Protein AF-A0A1T5FRT1-F1 (afdb_monomer)

pLDDT: mean 94.82, std 6.2, range [45.81, 98.5]

Nearest PDB structures (foldseek):
  4ibp-assembly1_A  TM=9.488E-01  e=3.001E-10  Pseudomonas fluorescens PF5
  4mk3-assembly1_A-2  TM=8.816E-01  e=8.761E-09  Cupriavidus metallidurans CH34
  4glt-assembly2_C  TM=8.904E-01  e=9.962E-08  Methylobacillus flagellatus KT
  3r2q-assembly1_A-2  TM=8.878E-01  e=5.122E-07  Escherichia coli K-12
  4jed-assembly1_A-2  TM=8.349E-01  e=2.557E-07  Methylobacterium radiotolerans JCM 2831

Foldseek 3Di:
DLLCVVLVNPVVADDDDQDQDPVDQPVVCCVLVVVSDDDWGQDPVRDIDDDPVRVSVVSCVVRPDCLQANPDDDVNVVLVVLLVLLVVLLVLVVVLLVLVPPDPVNHDPVSNVVSLVVNLVSLVVLLVVLVVCPPGDYNSVVSNLVSVLVCVVRPVVNVSCVVRVSNVVSSVVVCVPPSNVVPRDDPD

Structure (mmCIF, N/CA/C/O backbone):
data_AF-A0A1T5FRT1-F1
#
_entry.id   AF-A0A1T5FRT1-F1
#
loop_
_atom_site.group_PDB
_atom_site.id
_atom_site.type_symbol
_atom_site.label_atom_id
_atom_site.label_alt_id
_atom_site.label_comp_id
_atom_site.label_asym_id
_atom_site.label_entity_id
_atom_site.label_seq_id
_atom_site.pdbx_PDB_ins_code
_atom_site.Cartn_x
_atom_site.Cartn_y
_atom_site.Cartn_z
_atom_site.occupancy
_atom_site.B_iso_or_equiv
_atom_site.auth_seq_id
_atom_site.auth_comp_id
_atom_site.auth_asym_id
_atom_site.auth_atom_id
_atom_site.pdbx_PDB_model_num
ATOM 1 N N . MET A 1 1 ? -10.345 -1.233 0.715 1.00 94.44 1 MET A N 1
ATOM 2 C CA . MET A 1 1 ? -11.462 -2.199 0.844 1.00 94.44 1 MET A CA 1
ATOM 3 C C . MET A 1 1 ? -11.385 -3.036 2.113 1.00 94.44 1 MET A C 1
ATOM 5 O O . MET A 1 1 ? -12.374 -3.048 2.827 1.00 94.44 1 MET A O 1
ATOM 9 N N . ILE A 1 2 ? -10.257 -3.680 2.436 1.00 98.00 2 ILE A N 1
ATOM 10 C CA . ILE A 1 2 ? -10.131 -4.517 3.649 1.00 98.00 2 ILE A CA 1
ATOM 11 C C . ILE A 1 2 ? -10.561 -3.763 4.920 1.00 98.00 2 ILE A C 1
ATOM 13 O O . ILE A 1 2 ? -11.459 -4.222 5.614 1.00 98.00 2 ILE A O 1
ATOM 17 N N . VAL A 1 3 ? -10.031 -2.555 5.159 1.00 98.19 3 VAL A N 1
ATOM 18 C CA . VAL A 1 3 ? -10.409 -1.725 6.326 1.00 98.19 3 VAL A CA 1
ATOM 19 C C . VAL A 1 3 ? -11.904 -1.373 6.347 1.00 98.19 3 VAL A C 1
ATOM 21 O O . VAL A 1 3 ? -12.522 -1.403 7.402 1.00 98.19 3 VAL A O 1
ATOM 24 N N . LEU A 1 4 ? -12.530 -1.110 5.192 1.00 97.94 4 LEU A N 1
ATOM 25 C CA . LEU A 1 4 ? -13.981 -0.873 5.123 1.00 97.94 4 LEU A CA 1
ATOM 26 C C . LEU A 1 4 ? -14.787 -2.098 5.567 1.00 97.94 4 LEU A C 1
ATOM 28 O O . LEU A 1 4 ? -15.804 -1.943 6.238 1.00 97.94 4 LEU A O 1
ATOM 32 N N . ILE A 1 5 ? -14.353 -3.300 5.175 1.00 98.06 5 ILE A N 1
ATOM 33 C CA . ILE A 1 5 ? -15.006 -4.555 5.569 1.00 98.06 5 ILE A CA 1
ATOM 34 C C . ILE A 1 5 ? -14.828 -4.778 7.067 1.00 98.06 5 ILE A C 1
ATOM 36 O O . ILE A 1 5 ? -15.812 -5.021 7.757 1.00 98.06 5 ILE A O 1
ATOM 40 N N . GLU A 1 6 ? -13.606 -4.620 7.575 1.00 97.88 6 GLU A N 1
ATOM 41 C CA . GLU A 1 6 ? -13.324 -4.727 9.006 1.00 97.88 6 GLU A CA 1
ATOM 42 C C . GLU A 1 6 ? -14.167 -3.747 9.833 1.00 97.88 6 GLU A C 1
ATOM 44 O O . GLU A 1 6 ? -14.747 -4.113 10.852 1.00 97.88 6 GLU A O 1
ATOM 49 N N . CYS A 1 7 ? -14.313 -2.504 9.384 1.00 97.44 7 CYS A N 1
ATOM 50 C CA . CYS A 1 7 ? -15.125 -1.513 10.083 1.00 97.44 7 CYS A CA 1
ATOM 51 C C . CYS A 1 7 ? -16.645 -1.709 9.902 1.00 97.44 7 CYS A C 1
ATOM 53 O O . CYS A 1 7 ? -17.422 -0.936 10.461 1.00 97.44 7 CYS A O 1
ATOM 55 N N . GLY A 1 8 ? -17.099 -2.690 9.109 1.00 97.56 8 GLY A N 1
ATOM 56 C CA . GLY A 1 8 ? -18.521 -2.863 8.780 1.00 97.56 8 GLY A CA 1
ATOM 57 C C . GLY A 1 8 ? -19.105 -1.702 7.961 1.00 97.56 8 GLY A C 1
ATOM 58 O O . GLY A 1 8 ? -20.311 -1.467 7.974 1.00 97.56 8 GLY A O 1
ATOM 59 N N . LEU A 1 9 ? -18.250 -0.953 7.260 1.00 97.38 9 LEU A N 1
ATOM 60 C CA . LEU A 1 9 ? -18.602 0.234 6.474 1.00 97.38 9 LEU A CA 1
ATOM 61 C C . LEU A 1 9 ? -18.697 -0.057 4.971 1.00 97.38 9 LEU A C 1
ATOM 63 O O . LEU A 1 9 ? -19.100 0.811 4.205 1.00 97.38 9 LEU A O 1
ATOM 67 N N . ALA A 1 10 ? -18.362 -1.271 4.523 1.00 96.00 10 ALA A N 1
ATOM 68 C CA . ALA A 1 10 ? -18.353 -1.620 3.100 1.00 96.00 10 ALA A CA 1
ATOM 69 C C . ALA A 1 10 ? -19.707 -1.402 2.394 1.00 96.00 10 ALA A C 1
ATOM 71 O O . ALA A 1 10 ? -19.719 -1.022 1.228 1.00 96.00 10 ALA A O 1
ATOM 72 N N . GLY A 1 11 ? -20.833 -1.600 3.090 1.00 96.31 11 GLY A N 1
ATOM 73 C CA . GLY A 1 11 ? -22.179 -1.347 2.551 1.00 96.31 11 GLY A CA 1
ATOM 74 C C . GLY A 1 11 ? -22.585 0.131 2.500 1.00 96.31 11 GLY A C 1
ATOM 75 O O . GLY A 1 11 ? -23.649 0.441 1.980 1.00 96.31 11 GLY A O 1
ATOM 76 N N . GLN A 1 12 ? -21.761 1.031 3.042 1.00 96.31 12 GLN A N 1
ATOM 77 C CA . GLN A 1 12 ? -22.004 2.479 3.083 1.00 96.31 12 GLN A CA 1
ATOM 78 C C . GLN A 1 12 ? -21.163 3.242 2.051 1.00 96.31 12 GLN A C 1
ATOM 80 O O . GLN A 1 12 ? -21.194 4.467 2.017 1.00 96.31 12 GLN A O 1
ATOM 85 N N . VAL A 1 13 ? -20.383 2.531 1.231 1.00 96.56 13 VAL A N 1
ATOM 86 C CA . VAL A 1 13 ? -19.494 3.129 0.234 1.00 96.56 13 VAL A CA 1
ATOM 87 C C . VAL A 1 13 ? -19.893 2.653 -1.153 1.00 96.56 13 VAL A C 1
ATOM 89 O O . VAL A 1 13 ? -19.835 1.461 -1.460 1.00 96.56 13 VAL A O 1
ATOM 92 N N . GLU A 1 14 ? -20.250 3.600 -2.016 1.00 96.56 14 GLU A N 1
ATOM 93 C CA . GLU A 1 14 ? -20.397 3.344 -3.443 1.00 96.56 14 GLU A CA 1
ATOM 94 C C . GLU A 1 14 ? -19.016 3.155 -4.087 1.00 96.56 14 GLU A C 1
ATOM 96 O O . GLU A 1 14 ? -18.100 3.960 -3.907 1.00 96.56 14 GLU A O 1
ATOM 101 N N . LYS A 1 15 ? -18.851 2.074 -4.855 1.00 95.12 15 LYS A N 1
ATOM 102 C CA . LYS A 1 15 ? -17.616 1.802 -5.598 1.00 95.12 15 LYS A CA 1
ATOM 103 C C . LYS A 1 15 ? -17.757 2.305 -7.025 1.00 95.12 15 LYS A C 1
ATOM 105 O O . LYS A 1 15 ? -18.472 1.705 -7.823 1.00 95.12 15 LYS A O 1
ATOM 110 N N . ILE A 1 16 ? -16.994 3.335 -7.363 1.00 94.44 16 ILE A N 1
ATOM 111 C CA . ILE A 1 16 ? -16.933 3.871 -8.722 1.00 94.44 16 ILE A CA 1
ATOM 112 C C . ILE A 1 16 ? -15.731 3.254 -9.441 1.00 94.44 16 ILE A C 1
ATOM 114 O O . ILE A 1 16 ? -14.595 3.331 -8.968 1.00 94.44 16 ILE A O 1
ATOM 118 N N . ARG A 1 17 ? -15.972 2.615 -10.593 1.00 93.50 17 ARG A N 1
ATOM 119 C CA . ARG A 1 17 ? -14.890 2.090 -11.435 1.00 93.50 17 ARG A CA 1
ATOM 120 C C . ARG A 1 17 ? -14.168 3.257 -12.103 1.00 93.50 17 ARG A C 1
ATOM 122 O O . ARG A 1 17 ? -14.670 3.825 -13.068 1.00 93.50 17 ARG A O 1
ATOM 129 N N . THR A 1 18 ? -12.959 3.542 -11.633 1.00 94.12 18 THR A N 1
ATOM 130 C CA . THR A 1 18 ? -12.129 4.642 -12.136 1.00 94.12 18 THR A CA 1
ATOM 131 C C . THR A 1 18 ? -10.834 4.096 -12.732 1.00 94.12 18 THR A C 1
ATOM 133 O O . THR A 1 18 ? -9.892 3.810 -11.993 1.00 94.12 18 THR A O 1
ATOM 136 N N . PRO A 1 19 ? -10.753 3.927 -14.064 1.00 91.06 19 PRO A N 1
ATOM 137 C CA . PRO A 1 19 ? -9.497 3.596 -14.718 1.00 91.06 19 PRO A CA 1
ATOM 138 C C . PRO A 1 19 ? -8.479 4.715 -14.488 1.00 91.06 19 PRO A C 1
ATOM 140 O O . PRO A 1 19 ? -8.745 5.875 -14.815 1.00 91.06 19 PRO A O 1
ATOM 143 N N . VAL A 1 20 ? -7.323 4.346 -13.941 1.00 90.00 20 VAL A N 1
ATOM 144 C CA . VAL A 1 20 ? -6.155 5.213 -13.788 1.00 90.00 20 VAL A CA 1
ATOM 145 C C . VAL A 1 20 ? -4.988 4.548 -14.506 1.00 90.00 20 VAL A C 1
ATOM 147 O O . VAL A 1 20 ? -4.576 3.441 -14.157 1.00 90.00 20 VAL A O 1
ATOM 150 N N . ASP A 1 21 ? -4.468 5.228 -15.523 1.00 86.44 21 ASP A N 1
ATOM 151 C CA . ASP A 1 21 ? -3.297 4.811 -16.286 1.00 86.44 21 ASP A CA 1
ATOM 152 C C . ASP A 1 21 ? -2.287 5.961 -16.296 1.00 86.44 21 ASP A C 1
ATOM 154 O O . ASP A 1 21 ? -2.615 7.100 -16.629 1.00 86.44 21 ASP A O 1
ATOM 158 N N . ARG A 1 22 ? -1.034 5.654 -15.956 1.00 83.25 22 ARG A N 1
ATOM 159 C CA . ARG A 1 22 ? 0.059 6.631 -15.932 1.00 83.25 22 ARG A CA 1
ATOM 160 C C . ARG A 1 22 ? 0.326 7.259 -17.306 1.00 83.25 22 ARG A C 1
ATOM 162 O O . ARG A 1 22 ? 0.786 8.391 -17.374 1.00 83.25 22 ARG A O 1
ATOM 169 N N . ARG A 1 23 ? 0.079 6.530 -18.397 1.00 86.06 23 ARG A N 1
ATOM 170 C CA . ARG A 1 23 ? 0.300 6.986 -19.781 1.00 86.06 23 ARG A CA 1
ATOM 171 C C . ARG A 1 23 ? -0.911 7.692 -20.372 1.00 86.06 23 ARG A C 1
ATOM 173 O O . ARG A 1 23 ? -0.777 8.389 -21.372 1.00 86.06 23 ARG A O 1
ATOM 180 N N . ARG A 1 24 ? -2.097 7.445 -19.815 1.00 91.12 24 ARG A N 1
ATOM 181 C CA . ARG A 1 24 ? -3.378 7.932 -20.331 1.00 91.12 24 ARG A CA 1
ATOM 182 C C . ARG A 1 24 ? -4.178 8.513 -19.165 1.00 91.12 24 ARG A C 1
ATOM 184 O O . ARG A 1 24 ? -4.998 7.798 -18.586 1.00 91.12 24 ARG A O 1
ATOM 191 N N . PRO A 1 25 ? -3.921 9.779 -18.789 1.00 93.06 25 PRO A N 1
ATOM 192 C CA . PRO A 1 25 ? -4.604 10.395 -17.664 1.00 93.06 25 PRO A CA 1
ATOM 193 C C . PRO A 1 25 ? -6.113 10.438 -17.913 1.00 93.06 25 PRO A C 1
ATOM 195 O O . PRO A 1 25 ? -6.579 10.789 -18.998 1.00 93.06 25 PRO A O 1
ATOM 198 N N . ASN A 1 26 ? -6.886 10.101 -16.885 1.00 95.38 26 ASN A N 1
ATOM 199 C CA . ASN A 1 26 ? -8.336 10.212 -16.919 1.00 95.38 26 ASN A CA 1
ATOM 200 C C . ASN A 1 26 ? -8.739 11.652 -16.572 1.00 95.38 26 ASN A C 1
ATOM 202 O O . ASN A 1 26 ? -9.002 11.976 -15.416 1.00 95.38 26 ASN A O 1
ATOM 206 N N . VAL A 1 27 ? -8.763 12.522 -17.585 1.00 95.31 27 VAL A N 1
ATOM 207 C CA . VAL A 1 27 ? -9.009 13.967 -17.417 1.00 95.31 27 VAL A CA 1
ATOM 208 C C . VAL A 1 27 ? -10.365 14.254 -16.763 1.00 95.31 27 VAL A C 1
ATOM 210 O O . VAL A 1 27 ? -10.471 15.185 -15.968 1.00 95.31 27 VAL A O 1
ATOM 213 N N . ALA A 1 28 ? -11.385 13.436 -17.043 1.00 94.19 28 ALA A N 1
ATOM 214 C CA . ALA A 1 28 ? -12.700 13.567 -16.420 1.00 94.19 28 ALA A CA 1
ATOM 215 C C . ALA A 1 28 ? -12.646 13.275 -14.911 1.00 94.19 28 ALA A C 1
ATOM 217 O O . ALA A 1 28 ? -13.199 14.031 -14.117 1.00 94.19 28 ALA A O 1
ATOM 218 N N . TYR A 1 29 ? -11.926 12.226 -14.497 1.00 95.06 29 TYR A N 1
ATOM 219 C CA . TYR A 1 29 ? -11.698 11.944 -13.077 1.00 95.06 29 TYR A CA 1
ATOM 220 C C . TYR A 1 29 ? -10.831 13.012 -12.400 1.00 95.06 29 TYR A C 1
ATOM 222 O O . TYR A 1 29 ? -11.058 13.344 -11.239 1.00 95.06 29 TYR A O 1
ATOM 230 N N . MET A 1 30 ? -9.877 13.604 -13.120 1.00 95.38 30 MET A N 1
ATOM 231 C CA . MET A 1 30 ? -9.014 14.649 -12.565 1.00 95.38 30 MET A CA 1
ATOM 232 C C . MET A 1 30 ? -9.751 15.948 -12.218 1.00 95.38 30 MET A C 1
ATOM 234 O O . MET A 1 30 ? -9.260 16.707 -11.389 1.00 95.38 30 MET A O 1
ATOM 238 N N . GLN A 1 31 ? -10.950 16.175 -12.768 1.00 94.00 31 GLN A N 1
ATOM 239 C CA . GLN A 1 31 ? -11.837 17.250 -12.297 1.00 94.00 31 GLN A CA 1
ATOM 240 C C . GLN A 1 31 ? -12.296 17.033 -10.845 1.00 94.00 31 GLN A C 1
ATOM 242 O O . GLN A 1 31 ? -12.688 17.978 -10.171 1.00 94.00 31 GLN A O 1
ATOM 247 N N . GLN A 1 32 ? -12.260 15.786 -10.368 1.00 91.00 32 GLN A N 1
ATOM 248 C CA . GLN A 1 32 ? -12.628 15.400 -9.010 1.00 91.00 32 GLN A CA 1
ATOM 249 C C . GLN A 1 32 ? -11.406 15.236 -8.106 1.00 91.00 32 GLN A C 1
ATOM 251 O O . GLN A 1 32 ? -11.378 15.797 -7.018 1.00 91.00 32 GLN A O 1
ATOM 256 N N . ASN A 1 33 ? -10.411 14.464 -8.550 1.00 93.75 33 ASN A N 1
ATOM 257 C CA . ASN A 1 33 ? -9.136 14.286 -7.862 1.00 93.75 33 ASN A CA 1
ATOM 258 C C . ASN A 1 33 ? -7.999 14.786 -8.766 1.00 93.75 33 ASN A C 1
ATOM 260 O O . ASN A 1 33 ? -7.554 14.024 -9.629 1.00 93.75 33 ASN A O 1
ATOM 264 N N . PRO A 1 34 ? -7.478 16.009 -8.562 1.00 93.19 34 PRO A N 1
ATOM 265 C CA . PRO A 1 34 ? -6.425 16.573 -9.407 1.00 93.19 34 PRO A CA 1
ATOM 266 C C . PRO A 1 34 ? -5.137 15.742 -9.470 1.00 93.19 34 PRO A C 1
ATOM 268 O O . PRO A 1 34 ? -4.381 15.873 -10.429 1.00 93.19 34 PRO A O 1
ATOM 271 N N . LEU A 1 35 ? -4.884 14.866 -8.488 1.00 93.06 35 LEU A N 1
ATOM 272 C CA . LEU A 1 35 ? -3.737 13.951 -8.509 1.00 93.06 35 LEU A CA 1
ATOM 273 C C . LEU A 1 35 ? -3.929 12.784 -9.489 1.00 93.06 35 LEU A C 1
ATOM 275 O O . LEU A 1 35 ? -2.956 12.143 -9.878 1.00 93.06 35 LEU A O 1
ATOM 279 N N . GLY A 1 36 ? -5.170 12.482 -9.882 1.00 93.75 36 GLY A N 1
ATOM 280 C CA . GLY A 1 36 ? -5.492 11.367 -10.771 1.00 93.75 36 GLY A CA 1
ATOM 281 C C . GLY A 1 36 ? -5.170 9.994 -10.176 1.00 93.75 36 GLY A C 1
ATOM 282 O O . GLY A 1 36 ? -4.989 9.041 -10.926 1.00 93.75 36 GLY A O 1
ATOM 283 N N . THR A 1 37 ? -5.076 9.881 -8.850 1.00 92.94 37 THR A N 1
ATOM 284 C CA . THR A 1 37 ? -4.706 8.655 -8.130 1.00 92.94 37 THR A CA 1
ATOM 285 C C . THR A 1 37 ? -5.915 7.969 -7.502 1.00 92.94 37 THR A C 1
ATOM 287 O O . THR A 1 37 ? -6.940 8.590 -7.233 1.00 92.94 37 THR A O 1
ATOM 290 N N . ILE A 1 38 ? -5.788 6.667 -7.249 1.00 95.44 38 ILE A N 1
ATOM 291 C CA . ILE A 1 38 ? -6.730 5.889 -6.439 1.00 95.44 38 ILE A CA 1
ATOM 292 C C . ILE A 1 38 ? -5.959 5.175 -5.318 1.00 95.44 38 ILE A C 1
ATOM 294 O O . ILE A 1 38 ? -4.799 4.818 -5.534 1.00 95.44 38 ILE A O 1
ATOM 298 N N . PRO A 1 39 ? -6.585 4.920 -4.155 1.00 96.19 39 PRO A N 1
ATOM 299 C CA . PRO A 1 39 ? -7.972 5.245 -3.809 1.00 96.19 39 PRO A CA 1
ATOM 300 C C . PRO A 1 39 ? -8.190 6.732 -3.479 1.00 96.19 39 PRO A C 1
ATOM 302 O O . PRO A 1 39 ? -7.277 7.419 -3.036 1.00 96.19 39 PRO A O 1
ATOM 305 N N . ALA A 1 40 ? -9.431 7.192 -3.646 1.00 97.00 40 ALA A N 1
ATOM 306 C CA . ALA A 1 40 ? -9.931 8.454 -3.106 1.00 97.00 40 ALA A CA 1
ATOM 307 C C . ALA A 1 40 ? -11.339 8.215 -2.539 1.00 97.00 40 ALA A C 1
ATOM 309 O O . ALA A 1 40 ? -12.115 7.464 -3.137 1.00 97.00 40 ALA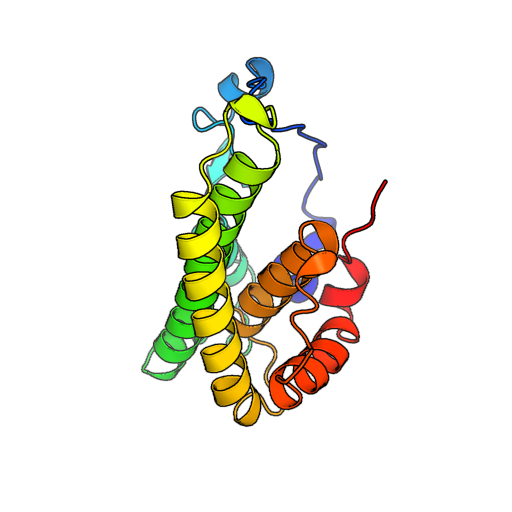 A O 1
ATOM 310 N N . LEU A 1 41 ? -11.662 8.820 -1.397 1.00 97.50 41 LEU A N 1
ATOM 311 C CA . LEU A 1 41 ? -12.963 8.697 -0.739 1.00 97.50 41 LEU A CA 1
ATOM 312 C C . LEU A 1 41 ? -13.658 10.059 -0.730 1.00 97.50 41 LEU A C 1
ATOM 314 O O . LEU A 1 41 ? -13.165 10.994 -0.107 1.00 97.50 41 LEU A O 1
ATOM 318 N N . ARG A 1 42 ? -14.799 10.164 -1.414 1.00 97.00 42 ARG A N 1
ATOM 319 C CA . ARG A 1 42 ? -15.671 11.342 -1.366 1.00 97.00 42 ARG A CA 1
ATOM 320 C C . ARG A 1 42 ? -16.656 11.187 -0.210 1.00 97.00 42 ARG A C 1
ATOM 322 O O . ARG A 1 42 ? -17.341 10.170 -0.127 1.00 97.00 42 ARG A O 1
ATOM 329 N N . LEU A 1 43 ? -16.696 12.174 0.674 1.00 96.94 43 LEU A N 1
ATOM 330 C CA . LEU A 1 43 ? -17.631 12.249 1.791 1.00 96.94 43 LEU A CA 1
ATOM 331 C C . LEU A 1 43 ? -18.954 12.892 1.349 1.00 96.94 43 LEU A C 1
ATOM 333 O O . LEU A 1 43 ? -19.055 13.452 0.260 1.00 96.94 43 LEU A O 1
ATOM 337 N N . SER A 1 44 ? -19.975 12.829 2.205 1.00 95.38 44 SER A N 1
ATOM 338 C CA . SER A 1 44 ? -21.303 13.392 1.916 1.00 95.38 44 SER A CA 1
ATOM 339 C C . SER A 1 44 ? -21.323 14.918 1.782 1.00 95.38 44 SER A C 1
ATOM 341 O O . SER A 1 44 ? -22.274 15.465 1.238 1.00 95.38 44 SER A O 1
ATOM 343 N N . ASP A 1 45 ? -20.311 15.605 2.311 1.00 96.31 45 ASP A N 1
ATOM 344 C CA . ASP A 1 45 ? -20.122 17.056 2.204 1.00 96.31 45 ASP A CA 1
ATOM 345 C C . ASP A 1 45 ? -19.218 17.447 1.019 1.00 96.31 45 ASP A C 1
ATOM 347 O O . ASP A 1 45 ? -18.711 18.564 0.972 1.00 96.31 45 ASP A O 1
ATOM 351 N N . GLU A 1 46 ? -19.002 16.523 0.077 1.00 94.81 46 GLU A N 1
ATOM 352 C CA . GLU A 1 46 ? -18.110 16.654 -1.082 1.00 94.81 46 GLU A CA 1
ATOM 353 C C . GLU A 1 46 ? -16.610 16.735 -0.757 1.00 94.81 46 GLU A C 1
ATOM 355 O O . GLU A 1 46 ? -15.790 16.804 -1.680 1.00 94.81 46 GLU A O 1
ATOM 360 N N . THR A 1 47 ? -16.216 16.639 0.519 1.00 96.62 47 THR A N 1
ATOM 361 C CA . THR A 1 47 ? -14.803 16.544 0.898 1.00 96.62 47 THR A CA 1
ATOM 362 C C . THR A 1 47 ? -14.184 15.291 0.285 1.00 96.62 47 THR A C 1
ATOM 364 O O . THR A 1 47 ? -14.706 14.183 0.427 1.00 96.62 47 THR A O 1
ATOM 367 N N . LEU A 1 48 ? -13.038 15.450 -0.381 1.00 96.56 48 LEU A N 1
ATOM 368 C CA . LEU A 1 48 ? -12.286 14.339 -0.952 1.00 96.56 48 LEU A CA 1
ATOM 369 C C . LEU A 1 48 ? -11.081 14.003 -0.069 1.00 96.56 48 LEU A C 1
ATOM 371 O O . LEU A 1 48 ? -10.188 14.827 0.113 1.00 96.56 48 LEU A O 1
ATOM 375 N N . LEU A 1 49 ? -11.040 12.773 0.438 1.00 97.81 49 LEU A N 1
ATOM 376 C CA . LEU A 1 49 ? -9.915 12.236 1.194 1.00 97.81 49 LEU A CA 1
ATOM 377 C C . LEU A 1 49 ? -9.037 11.359 0.303 1.00 97.81 49 LEU A C 1
ATOM 379 O O . LEU A 1 49 ? -9.523 10.485 -0.419 1.00 97.81 49 LEU A O 1
ATOM 383 N N . PHE A 1 50 ? -7.736 11.585 0.397 1.00 95.38 50 PHE A N 1
ATOM 384 C CA . PHE A 1 50 ? -6.662 10.808 -0.211 1.00 95.38 50 PHE A CA 1
ATOM 385 C C . PHE A 1 50 ? -5.383 11.092 0.587 1.00 95.38 50 PHE A C 1
ATOM 387 O O . PHE A 1 50 ? -5.253 12.146 1.201 1.00 95.38 50 PHE A O 1
ATOM 394 N N . ASP A 1 51 ? -4.404 10.209 0.626 1.00 94.50 51 ASP A N 1
ATOM 395 C CA . ASP A 1 51 ? -4.279 8.876 0.035 1.00 94.50 51 ASP A CA 1
ATOM 396 C C . ASP A 1 51 ? -4.782 7.760 0.984 1.00 94.50 51 ASP A C 1
ATOM 398 O O . ASP A 1 51 ? -5.623 7.994 1.858 1.00 94.50 51 ASP A O 1
ATOM 402 N N . SER A 1 52 ? -4.343 6.509 0.784 1.00 97.38 52 SER A N 1
ATOM 403 C CA . SER A 1 52 ? -4.845 5.352 1.540 1.00 97.38 52 SER A CA 1
ATOM 404 C C . SER A 1 52 ? -4.636 5.426 3.060 1.00 97.38 52 SER A C 1
ATOM 406 O O . SER A 1 52 ? -5.594 5.088 3.761 1.00 97.38 52 SER A O 1
ATOM 408 N N . PRO A 1 53 ? -3.478 5.854 3.609 1.00 97.19 53 PRO A N 1
ATOM 409 C CA . PRO A 1 53 ? -3.317 6.060 5.047 1.00 97.19 53 PRO A CA 1
ATOM 410 C C . PRO A 1 53 ? -4.338 7.030 5.645 1.00 97.19 53 PRO A C 1
ATOM 412 O O . PRO A 1 53 ? -4.953 6.690 6.656 1.00 97.19 53 PRO A O 1
ATOM 415 N N . LEU A 1 54 ? -4.576 8.185 5.006 1.00 97.75 54 LEU A N 1
ATOM 416 C CA . LEU A 1 54 ? -5.556 9.165 5.489 1.00 97.75 54 LEU A CA 1
ATOM 417 C C . LEU A 1 54 ? -6.971 8.584 5.485 1.00 97.75 54 LEU A C 1
ATOM 419 O O . LEU A 1 54 ? -7.704 8.720 6.462 1.00 97.75 54 LEU A O 1
ATOM 423 N N . ILE A 1 55 ? -7.345 7.901 4.400 1.00 98.44 55 ILE A N 1
ATOM 424 C CA . ILE A 1 55 ? -8.649 7.237 4.302 1.00 98.44 55 ILE A CA 1
ATOM 425 C C . ILE A 1 55 ? -8.796 6.196 5.417 1.00 98.44 55 ILE A C 1
ATOM 427 O O . ILE A 1 55 ? -9.839 6.138 6.062 1.00 98.44 55 ILE A O 1
ATOM 431 N N . CYS A 1 56 ? -7.772 5.377 5.674 1.00 98.25 56 CYS A N 1
ATOM 432 C CA . CYS A 1 56 ? -7.835 4.365 6.729 1.00 98.25 56 CYS A CA 1
ATOM 433 C C . CYS A 1 56 ? -7.976 4.992 8.121 1.00 98.25 56 CYS A C 1
ATOM 435 O O . CYS A 1 56 ? -8.823 4.537 8.887 1.00 98.25 56 CYS A O 1
ATOM 437 N N . ASP A 1 57 ? -7.204 6.036 8.438 1.00 97.12 57 ASP A N 1
ATOM 438 C CA . ASP A 1 57 ? -7.303 6.736 9.725 1.00 97.12 57 ASP A CA 1
ATOM 439 C C . ASP A 1 57 ? -8.694 7.369 9.897 1.00 97.12 57 ASP A C 1
ATOM 441 O O . ASP A 1 57 ? -9.350 7.126 10.909 1.00 97.12 57 ASP A O 1
ATOM 445 N N . TYR A 1 58 ? -9.224 8.035 8.861 1.00 98.06 58 TYR A N 1
ATOM 446 C CA . TYR A 1 58 ? -10.593 8.562 8.857 1.00 98.06 58 TYR A CA 1
ATOM 447 C C . TYR A 1 58 ? -11.642 7.479 9.146 1.00 98.06 58 TYR A C 1
ATOM 449 O O . TYR A 1 58 ? -12.474 7.646 10.040 1.00 98.06 58 TYR A O 1
ATOM 457 N N . LEU A 1 59 ? -11.592 6.335 8.455 1.00 98.12 59 LEU A N 1
ATOM 458 C CA . LEU A 1 59 ? -12.530 5.229 8.692 1.00 98.12 59 LEU A CA 1
ATOM 459 C C . LEU A 1 59 ? -12.451 4.699 10.131 1.00 98.12 59 LEU A C 1
ATOM 461 O O . LEU A 1 59 ? -13.475 4.329 10.711 1.00 98.12 59 LEU A O 1
ATOM 465 N N . LEU A 1 60 ? -11.255 4.692 10.719 1.00 97.44 60 LEU A N 1
ATOM 466 C CA . LEU A 1 60 ? -11.026 4.285 12.104 1.00 97.44 60 LEU A CA 1
ATOM 467 C C . LEU A 1 60 ? -11.506 5.337 13.116 1.00 97.44 60 LEU A C 1
ATOM 469 O O . LEU A 1 60 ? -11.824 4.970 14.245 1.00 97.44 60 LEU A O 1
ATOM 473 N N . THR A 1 61 ? -11.650 6.610 12.729 1.00 96.75 61 THR A N 1
ATOM 474 C CA . THR A 1 61 ? -12.352 7.606 13.562 1.00 96.75 61 THR A CA 1
ATOM 475 C C . THR A 1 61 ? -13.862 7.360 13.618 1.00 96.75 61 THR A C 1
ATOM 477 O O . THR A 1 61 ? -14.474 7.536 14.669 1.00 96.75 61 THR A O 1
ATOM 480 N N . LEU A 1 62 ? -14.466 6.893 12.517 1.00 96.88 62 LEU A N 1
ATOM 481 C CA . LEU A 1 62 ? -15.901 6.587 12.447 1.00 96.88 62 LEU A CA 1
ATOM 482 C C . LEU A 1 62 ? -16.255 5.280 13.171 1.00 96.88 62 LEU A C 1
ATOM 484 O O . LEU A 1 62 ? -17.335 5.134 13.756 1.00 96.88 62 LEU A O 1
ATOM 488 N N . ARG A 1 63 ? -15.354 4.297 13.088 1.00 97.06 63 ARG A N 1
ATOM 489 C CA . ARG A 1 63 ? -15.482 2.968 13.694 1.00 97.06 63 ARG A CA 1
ATOM 490 C C . ARG A 1 63 ? -14.154 2.574 14.346 1.00 97.06 63 ARG A C 1
ATOM 492 O O . ARG A 1 63 ? -13.349 1.892 13.710 1.00 97.06 63 ARG A O 1
ATOM 499 N N . PRO A 1 64 ? -13.921 2.985 15.606 1.00 96.50 64 PRO A N 1
ATOM 500 C CA . PRO A 1 64 ? -12.691 2.659 16.315 1.00 96.50 64 PRO A CA 1
ATOM 501 C C . PRO A 1 64 ? -12.441 1.151 16.389 1.00 96.50 64 PRO A C 1
ATOM 503 O O . PRO A 1 64 ? -13.272 0.389 16.883 1.00 96.50 64 PRO A O 1
ATOM 506 N N . ARG A 1 65 ? -11.265 0.738 15.912 1.00 96.69 65 ARG A N 1
ATOM 507 C CA . ARG A 1 65 ? -10.758 -0.639 15.947 1.00 96.69 65 ARG A CA 1
ATOM 508 C C . ARG A 1 65 ? -9.345 -0.631 16.540 1.00 96.69 65 ARG A C 1
ATOM 510 O O . ARG A 1 65 ? -8.373 -0.583 15.785 1.00 96.69 65 ARG A O 1
ATOM 517 N N . PRO A 1 66 ? -9.198 -0.609 17.879 1.00 95.12 66 PRO A N 1
ATOM 518 C CA . PRO A 1 66 ? -7.884 -0.545 18.530 1.00 95.12 66 PRO A CA 1
ATOM 519 C C . PRO A 1 66 ? -7.011 -1.776 18.249 1.00 95.12 66 PRO A C 1
ATOM 521 O O . PRO A 1 66 ? -5.794 -1.709 18.395 1.00 95.12 66 PRO A O 1
ATOM 524 N N . ASP A 1 67 ? -7.626 -2.878 17.821 1.00 94.81 67 ASP A N 1
ATOM 525 C CA . ASP A 1 67 ? -6.971 -4.074 17.300 1.00 94.81 67 ASP A CA 1
ATOM 526 C C . ASP A 1 67 ? -6.357 -3.862 15.904 1.00 94.81 67 ASP A C 1
ATOM 528 O O . ASP A 1 67 ? -5.311 -4.437 15.610 1.00 94.81 67 ASP A O 1
ATOM 532 N N . LEU A 1 68 ? -6.950 -2.997 15.068 1.00 96.81 68 LEU A N 1
ATOM 533 C CA . LEU A 1 68 ? -6.371 -2.601 13.781 1.00 96.81 68 LEU A CA 1
ATOM 534 C C . LEU A 1 68 ? -5.327 -1.498 13.921 1.00 96.81 68 LEU A C 1
ATOM 536 O O . LEU A 1 68 ? -4.300 -1.521 13.246 1.00 96.81 68 LEU A O 1
ATOM 540 N N . LEU A 1 69 ? -5.606 -0.504 14.758 1.00 97.19 69 LEU A N 1
ATOM 541 C CA . LEU A 1 69 ? -4.711 0.615 14.998 1.00 97.19 69 LEU A CA 1
ATOM 542 C C . LEU A 1 69 ? -4.962 1.169 16.406 1.00 97.19 69 LEU A C 1
ATOM 544 O O . LEU A 1 69 ? -5.985 1.822 16.636 1.00 97.19 69 LEU A O 1
ATOM 548 N N . PRO A 1 70 ? -4.030 0.964 17.353 1.00 96.19 70 PRO A N 1
ATOM 549 C CA . PRO A 1 70 ? -4.134 1.554 18.680 1.00 96.19 70 PRO A CA 1
ATOM 550 C C . PRO A 1 70 ? -4.262 3.081 18.609 1.00 96.19 70 PRO A C 1
ATOM 552 O O . PRO A 1 70 ? -3.648 3.738 17.763 1.00 96.19 70 PRO A O 1
ATOM 555 N N . SER A 1 71 ? -5.042 3.672 19.513 1.00 94.56 71 SER A N 1
ATOM 556 C CA . SER A 1 71 ? -5.293 5.121 19.523 1.00 94.56 71 SER A CA 1
ATOM 557 C C . SER A 1 71 ? -4.065 5.941 19.927 1.00 94.56 71 SER A C 1
ATOM 559 O O . SER A 1 71 ? -3.918 7.079 19.488 1.00 94.56 71 SER A O 1
ATOM 561 N N . ALA A 1 72 ? -3.158 5.370 20.725 1.00 95.19 72 ALA A N 1
ATOM 562 C CA . ALA A 1 72 ? -1.967 6.048 21.223 1.00 95.19 72 ALA A CA 1
ATOM 563 C C . ALA A 1 72 ? -0.851 5.066 21.623 1.00 95.19 72 ALA A C 1
ATOM 565 O O . ALA A 1 72 ? -1.026 3.846 21.637 1.00 95.19 72 ALA A O 1
ATOM 566 N N . GLY A 1 73 ? 0.303 5.624 21.991 1.00 96.69 73 GLY A N 1
ATOM 567 C CA . GLY A 1 73 ? 1.413 4.889 22.593 1.00 96.69 73 GLY A CA 1
ATOM 568 C C . GLY A 1 73 ? 2.279 4.109 21.602 1.00 96.69 73 GLY A C 1
ATOM 569 O O . GLY A 1 73 ? 2.116 4.179 20.384 1.00 96.69 73 GLY A O 1
ATOM 570 N N . ARG A 1 74 ? 3.242 3.356 22.147 1.00 96.31 74 ARG A N 1
ATOM 571 C CA . ARG A 1 74 ? 4.268 2.645 21.366 1.00 96.31 74 ARG A CA 1
ATOM 572 C C . ARG A 1 74 ? 3.674 1.663 20.356 1.00 96.31 74 ARG A C 1
ATOM 574 O O . ARG A 1 74 ? 4.129 1.613 19.220 1.00 96.31 74 ARG A O 1
ATOM 581 N N . GLN A 1 75 ? 2.626 0.940 20.749 1.00 94.25 75 GLN A N 1
ATOM 582 C CA . GLN A 1 75 ? 1.975 -0.047 19.887 1.00 94.25 75 GLN A CA 1
ATOM 583 C C . GLN A 1 75 ? 1.351 0.590 18.637 1.00 94.25 75 GLN A C 1
ATOM 585 O O . GLN A 1 75 ? 1.445 -0.000 17.564 1.00 94.25 75 GLN A O 1
ATOM 590 N N . ARG A 1 76 ? 0.798 1.814 18.732 1.00 96.38 76 ARG A N 1
ATOM 591 C CA . ARG A 1 76 ? 0.319 2.565 17.557 1.00 96.38 76 ARG A CA 1
ATOM 592 C C . ARG A 1 76 ? 1.448 2.763 16.553 1.00 96.38 76 ARG A C 1
ATOM 594 O O . ARG A 1 76 ? 1.291 2.455 15.377 1.00 96.38 76 ARG A O 1
ATOM 601 N N . PHE A 1 77 ? 2.599 3.240 17.018 1.00 97.44 77 PHE A N 1
ATOM 602 C CA . PHE A 1 77 ? 3.749 3.473 16.147 1.00 97.44 77 PHE A CA 1
ATOM 603 C C . PHE A 1 77 ? 4.373 2.179 15.625 1.00 97.44 77 PHE A C 1
ATOM 605 O O . PHE A 1 77 ? 4.875 2.175 14.507 1.00 97.44 77 PHE A O 1
ATOM 612 N N . ASP A 1 78 ? 4.297 1.072 16.364 1.00 95.31 78 ASP A N 1
ATOM 613 C CA . ASP A 1 78 ? 4.719 -0.232 15.849 1.00 95.31 78 ASP A CA 1
ATOM 614 C C . ASP A 1 78 ? 3.844 -0.674 14.655 1.00 95.31 78 ASP A C 1
ATOM 616 O O . ASP A 1 78 ? 4.387 -1.165 13.661 1.00 95.31 78 ASP A O 1
ATOM 620 N N . VAL A 1 79 ? 2.522 -0.449 14.708 1.00 96.69 79 VAL A N 1
ATOM 621 C CA . VAL A 1 79 ? 1.593 -0.692 13.582 1.00 96.69 79 VAL A CA 1
ATOM 622 C C . VAL A 1 79 ? 1.878 0.258 12.419 1.00 96.69 79 VAL A C 1
ATOM 624 O O . VAL A 1 79 ? 2.076 -0.196 11.293 1.00 96.69 79 VAL A O 1
ATOM 627 N N . LEU A 1 80 ? 1.966 1.566 12.683 1.00 97.62 80 LEU A N 1
ATOM 628 C CA . LEU A 1 80 ? 2.219 2.574 11.646 1.00 97.62 80 LEU A CA 1
ATOM 629 C C . LEU A 1 80 ? 3.581 2.383 10.972 1.00 97.62 80 LEU A C 1
ATOM 631 O O . LEU A 1 80 ? 3.702 2.587 9.771 1.00 97.62 80 LEU A O 1
ATOM 635 N N . ARG A 1 81 ? 4.605 1.933 11.707 1.00 97.38 81 ARG A N 1
ATOM 636 C CA . ARG A 1 81 ? 5.915 1.598 11.133 1.00 97.38 81 ARG A CA 1
ATOM 637 C C . ARG A 1 81 ? 5.820 0.413 10.174 1.00 97.38 81 ARG A C 1
ATOM 639 O O . ARG A 1 81 ? 6.460 0.444 9.127 1.00 97.38 81 ARG A O 1
ATOM 646 N N . ARG A 1 82 ? 5.046 -0.627 10.515 1.00 96.88 82 ARG A N 1
ATOM 647 C CA . ARG A 1 82 ? 4.791 -1.759 9.605 1.00 96.88 82 ARG A CA 1
ATOM 648 C C . ARG A 1 82 ? 4.037 -1.306 8.358 1.00 96.88 82 ARG A C 1
ATOM 650 O O . ARG A 1 82 ? 4.435 -1.674 7.259 1.00 96.88 82 ARG A O 1
ATOM 657 N N . GLN A 1 83 ? 3.002 -0.484 8.531 1.00 98.06 83 GLN A N 1
ATOM 658 C CA . GLN A 1 83 ? 2.254 0.093 7.417 1.00 98.06 83 GLN A CA 1
ATOM 659 C C . GLN A 1 83 ? 3.174 0.904 6.496 1.00 98.06 83 GLN A C 1
ATOM 661 O O . GLN A 1 83 ? 3.269 0.596 5.316 1.00 98.06 83 GLN A O 1
ATOM 666 N N . ALA A 1 84 ? 3.9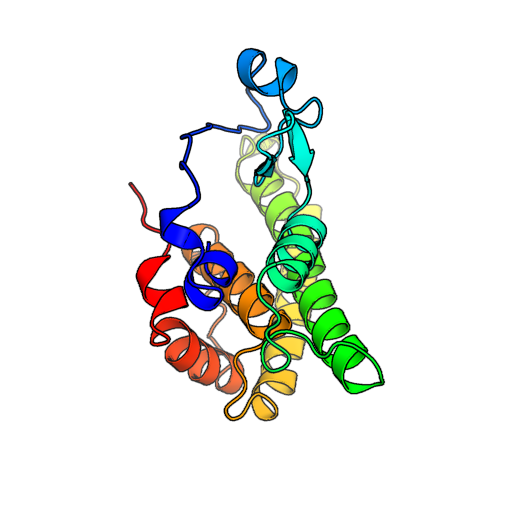18 1.868 7.043 1.00 98.44 84 ALA A N 1
ATOM 667 C CA . ALA A 1 84 ? 4.815 2.721 6.269 1.00 98.44 84 ALA A CA 1
ATOM 668 C C . ALA A 1 84 ? 5.893 1.920 5.522 1.00 98.44 84 ALA A C 1
ATOM 670 O O . ALA A 1 84 ? 6.246 2.261 4.397 1.00 98.44 84 ALA A O 1
ATOM 671 N N . PHE A 1 85 ? 6.403 0.839 6.122 1.00 98.50 85 PHE A N 1
ATOM 672 C CA . PHE A 1 85 ? 7.333 -0.063 5.444 1.00 98.50 85 PHE A CA 1
ATOM 673 C C . PHE A 1 85 ? 6.684 -0.742 4.228 1.00 98.50 85 PHE A C 1
ATOM 675 O O . PHE A 1 85 ? 7.275 -0.768 3.150 1.00 98.50 85 PHE A O 1
ATOM 682 N N . ALA A 1 86 ? 5.477 -1.289 4.395 1.00 98.25 86 ALA A N 1
ATOM 683 C CA . ALA A 1 86 ? 4.755 -1.961 3.319 1.00 98.25 86 ALA A CA 1
ATOM 684 C C . ALA A 1 86 ? 4.345 -0.995 2.197 1.00 98.25 86 ALA A C 1
ATOM 686 O O . ALA A 1 86 ? 4.505 -1.335 1.025 1.00 98.25 86 ALA A O 1
ATOM 687 N N . ASP A 1 87 ? 3.892 0.209 2.550 1.00 98.25 87 ASP A N 1
ATOM 688 C CA . ASP A 1 87 ? 3.519 1.259 1.599 1.00 98.25 87 ASP A CA 1
ATOM 689 C C . ASP A 1 87 ? 4.747 1.710 0.787 1.00 98.25 87 ASP A C 1
ATOM 691 O O . ASP A 1 87 ? 4.723 1.674 -0.442 1.00 98.25 87 ASP A O 1
ATOM 695 N N . ALA A 1 88 ? 5.878 1.993 1.445 1.00 98.38 88 ALA A N 1
ATOM 696 C CA . ALA A 1 88 ? 7.117 2.368 0.758 1.00 98.38 88 ALA A CA 1
ATOM 697 C C . ALA A 1 88 ? 7.660 1.248 -0.152 1.00 98.38 88 ALA A C 1
ATOM 699 O O . ALA A 1 88 ? 8.206 1.512 -1.228 1.00 98.38 88 ALA A O 1
ATOM 700 N N . MET A 1 89 ? 7.511 -0.016 0.262 1.00 98.06 89 MET A N 1
ATOM 701 C CA . MET A 1 89 ? 7.844 -1.166 -0.578 1.00 98.06 89 MET A CA 1
ATOM 702 C C . MET A 1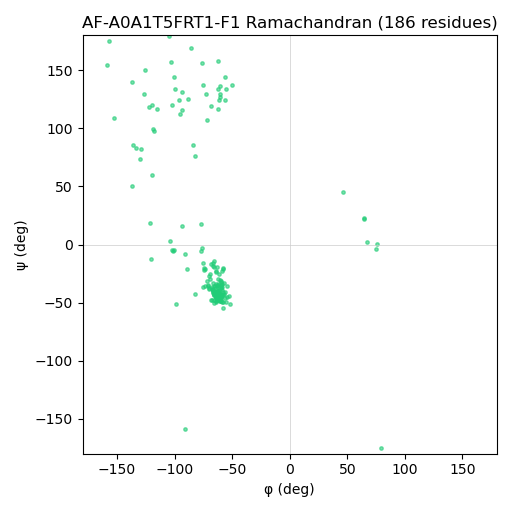 89 ? 6.936 -1.221 -1.815 1.00 98.06 89 MET A C 1
ATOM 704 O O . MET A 1 89 ? 7.438 -1.397 -2.928 1.00 98.06 89 MET A O 1
ATOM 708 N N . LEU A 1 90 ? 5.621 -1.048 -1.642 1.00 97.69 90 LEU A N 1
ATOM 709 C CA . LEU A 1 90 ? 4.656 -1.036 -2.740 1.00 97.69 90 LEU A CA 1
ATOM 710 C C . LEU A 1 90 ? 4.937 0.106 -3.723 1.00 97.69 90 LEU A C 1
ATOM 712 O O . LEU A 1 90 ? 4.934 -0.137 -4.927 1.00 97.69 90 LEU A O 1
ATOM 716 N N . ASP A 1 91 ? 5.262 1.305 -3.243 1.00 97.25 91 ASP A N 1
ATOM 717 C CA . ASP A 1 91 ? 5.632 2.442 -4.092 1.00 97.25 91 ASP A CA 1
ATOM 718 C C . ASP A 1 91 ? 6.866 2.140 -4.950 1.00 97.25 91 ASP A C 1
ATOM 720 O O . ASP A 1 91 ? 6.868 2.370 -6.165 1.00 97.25 91 ASP A O 1
ATOM 724 N N . ALA A 1 92 ? 7.907 1.547 -4.357 1.00 97.62 92 ALA A N 1
ATOM 725 C CA . ALA A 1 92 ? 9.090 1.121 -5.100 1.00 97.62 92 ALA A CA 1
ATOM 726 C C . ALA A 1 92 ? 8.748 0.062 -6.166 1.00 97.62 92 ALA A C 1
ATOM 728 O O . ALA A 1 92 ? 9.224 0.142 -7.302 1.00 97.62 92 ALA A O 1
ATOM 729 N N . ILE A 1 93 ? 7.888 -0.904 -5.833 1.00 96.62 93 ILE A N 1
ATOM 730 C CA . ILE A 1 93 ? 7.419 -1.944 -6.761 1.00 96.62 93 ILE A CA 1
ATOM 731 C C . ILE A 1 93 ? 6.561 -1.338 -7.882 1.00 96.62 93 ILE A C 1
ATOM 733 O O . ILE A 1 93 ? 6.681 -1.746 -9.039 1.00 96.62 93 ILE A O 1
ATOM 737 N N . LEU A 1 94 ? 5.725 -0.343 -7.581 1.00 95.75 94 LEU A N 1
ATOM 738 C CA . LEU A 1 94 ? 4.930 0.379 -8.571 1.00 95.75 94 LEU A CA 1
ATOM 739 C C . LEU A 1 94 ? 5.837 1.086 -9.576 1.00 95.75 94 LEU A C 1
ATOM 741 O O . LEU A 1 94 ? 5.624 0.939 -10.781 1.00 95.75 94 LEU A O 1
ATOM 745 N N . LEU A 1 95 ? 6.872 1.787 -9.108 1.00 96.00 95 LEU A N 1
ATOM 746 C CA . LEU A 1 95 ? 7.869 2.420 -9.974 1.00 96.00 95 LEU A CA 1
ATOM 747 C C . LEU A 1 95 ? 8.621 1.389 -10.822 1.00 96.00 95 LEU A C 1
ATOM 749 O O . LEU A 1 95 ? 8.761 1.581 -12.032 1.00 96.00 95 LEU A O 1
ATOM 753 N N . TRP A 1 96 ? 9.034 0.265 -10.231 1.00 97.25 96 TRP A N 1
ATOM 754 C CA . TRP A 1 96 ? 9.675 -0.814 -10.982 1.00 97.25 96 TRP A CA 1
ATOM 755 C C . TRP A 1 96 ? 8.750 -1.382 -12.059 1.00 97.25 96 TRP A C 1
ATOM 757 O O . TRP A 1 96 ? 9.172 -1.586 -13.198 1.00 97.25 96 TRP A O 1
ATOM 767 N N . ARG A 1 97 ? 7.461 -1.570 -11.751 1.00 95.94 97 ARG A N 1
ATOM 768 C CA . ARG A 1 97 ? 6.477 -2.023 -12.737 1.00 95.94 97 ARG A CA 1
ATOM 769 C C . ARG A 1 97 ? 6.406 -1.053 -13.903 1.00 95.94 97 ARG A C 1
ATOM 771 O O . ARG A 1 97 ? 6.348 -1.507 -15.040 1.00 95.94 97 ARG A O 1
ATOM 778 N N . GLN A 1 98 ? 6.405 0.254 -13.632 1.00 94.38 98 GLN A N 1
ATOM 779 C CA . GLN A 1 98 ? 6.374 1.255 -14.695 1.00 94.38 98 GLN A CA 1
ATOM 780 C C . GLN A 1 98 ? 7.558 1.114 -15.642 1.00 94.38 98 GLN A C 1
ATOM 782 O O . GLN A 1 98 ? 7.355 1.233 -16.846 1.00 94.38 98 GLN A O 1
ATOM 787 N N . GLU A 1 99 ? 8.746 0.816 -15.118 1.00 95.94 99 GLU A N 1
ATOM 788 C CA . GLU A 1 99 ? 9.910 0.515 -15.948 1.00 95.94 99 GLU A CA 1
ATOM 789 C C . GLU A 1 99 ? 9.684 -0.755 -16.780 1.00 95.94 99 GLU A C 1
ATOM 791 O O . GLU A 1 99 ? 9.835 -0.723 -17.997 1.00 95.94 99 GLU A O 1
ATOM 796 N N . ARG A 1 100 ? 9.209 -1.846 -16.159 1.00 94.25 100 ARG A N 1
ATOM 797 C CA . ARG A 1 100 ? 9.002 -3.152 -16.821 1.00 94.25 100 ARG A CA 1
ATOM 798 C C . ARG A 1 100 ? 7.994 -3.127 -17.967 1.00 94.25 100 ARG A C 1
ATOM 800 O O . ARG A 1 100 ? 8.034 -3.996 -18.830 1.00 94.25 100 ARG A O 1
ATOM 807 N N . ILE A 1 101 ? 7.055 -2.183 -17.959 1.00 93.81 101 ILE A N 1
ATOM 808 C CA . ILE A 1 101 ? 6.037 -2.088 -19.012 1.00 93.81 101 ILE A CA 1
ATOM 809 C C . ILE A 1 101 ? 6.457 -1.181 -20.173 1.00 93.81 101 ILE A C 1
ATOM 811 O O . ILE A 1 101 ? 5.716 -1.103 -21.158 1.00 93.81 101 ILE A O 1
ATOM 815 N N . ARG A 1 102 ? 7.577 -0.448 -20.078 1.00 94.62 102 ARG A N 1
ATOM 816 C CA . ARG A 1 102 ? 8.093 0.382 -21.186 1.00 94.62 102 ARG A CA 1
ATOM 817 C C . ARG A 1 102 ? 8.447 -0.492 -22.396 1.00 94.62 102 ARG A C 1
ATOM 819 O O . ARG A 1 102 ? 8.679 -1.688 -22.213 1.00 94.62 102 ARG A O 1
ATOM 826 N N . PRO A 1 103 ? 8.503 0.068 -23.619 1.00 95.88 103 PRO A N 1
ATOM 827 C CA . PRO A 1 103 ? 9.053 -0.652 -24.765 1.00 95.88 103 PRO A CA 1
ATOM 828 C C . PRO A 1 103 ? 10.425 -1.238 -24.421 1.00 95.88 103 PRO A C 1
ATOM 830 O O . PRO A 1 103 ? 11.227 -0.557 -23.790 1.00 95.88 103 PRO A O 1
ATOM 833 N N . ALA A 1 104 ? 10.701 -2.481 -24.826 1.00 95.81 104 ALA A N 1
ATOM 834 C CA . ALA A 1 104 ? 11.912 -3.199 -24.409 1.00 95.81 104 ALA A CA 1
ATOM 835 C C . ALA A 1 104 ? 13.209 -2.419 -24.701 1.00 95.81 104 ALA A C 1
ATOM 837 O O . ALA A 1 104 ? 14.124 -2.421 -23.888 1.00 95.81 104 ALA A O 1
ATOM 838 N N . ALA A 1 105 ? 13.255 -1.690 -25.820 1.00 97.38 105 ALA A N 1
ATOM 839 C CA . ALA A 1 105 ? 14.396 -0.858 -26.206 1.00 97.38 105 ALA A CA 1
ATOM 840 C C . ALA A 1 105 ? 14.617 0.378 -25.308 1.00 97.38 105 ALA A C 1
ATOM 842 O O . ALA A 1 105 ? 15.685 0.977 -25.346 1.00 97.38 105 ALA A O 1
ATOM 843 N N . GLU A 1 106 ? 13.618 0.775 -24.519 1.00 97.25 106 GLU A N 1
ATOM 844 C CA . GLU A 1 106 ? 13.680 1.927 -23.614 1.00 97.25 106 GLU A CA 1
ATOM 845 C C . GLU A 1 106 ? 13.893 1.531 -22.146 1.00 97.25 106 GLU A C 1
ATOM 847 O O . GLU A 1 106 ? 14.011 2.409 -21.288 1.00 97.25 106 GLU A O 1
ATOM 852 N N . GLN A 1 107 ? 13.897 0.231 -21.841 1.00 97.75 107 GLN A N 1
ATOM 853 C CA . GLN A 1 107 ? 14.091 -0.271 -20.485 1.00 97.75 107 GLN A CA 1
ATOM 854 C C . GLN A 1 107 ? 15.560 -0.168 -20.069 1.00 97.75 107 GLN A C 1
ATOM 856 O O . GLN A 1 107 ? 16.469 -0.518 -20.820 1.00 97.75 107 GLN A O 1
ATOM 861 N N . SER A 1 108 ? 15.799 0.271 -18.837 1.00 98.31 108 SER A N 1
ATOM 862 C CA . SER A 1 108 ? 17.120 0.316 -18.224 1.00 98.31 108 SER A CA 1
ATOM 863 C C . SER A 1 108 ? 17.392 -0.956 -17.421 1.00 98.31 108 SER A C 1
ATOM 865 O O . SER A 1 108 ? 16.765 -1.223 -16.390 1.00 98.31 108 SER A O 1
ATOM 867 N N . ALA A 1 109 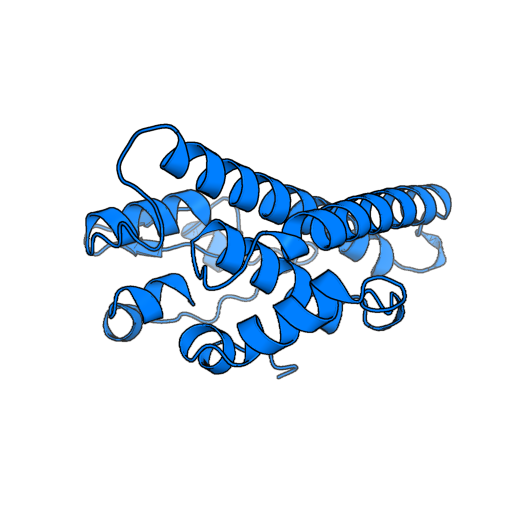? 18.397 -1.715 -17.864 1.00 97.88 109 ALA A N 1
ATOM 868 C CA . ALA A 1 109 ? 18.889 -2.891 -17.149 1.00 97.88 109 ALA A CA 1
ATOM 869 C C . ALA A 1 109 ? 19.393 -2.544 -15.734 1.00 97.88 109 ALA A C 1
ATOM 871 O O . ALA A 1 109 ? 19.149 -3.294 -14.789 1.00 97.88 109 ALA A O 1
ATOM 872 N N . GLU A 1 110 ? 20.034 -1.384 -15.565 1.00 98.25 110 GLU A N 1
ATOM 873 C CA . GLU A 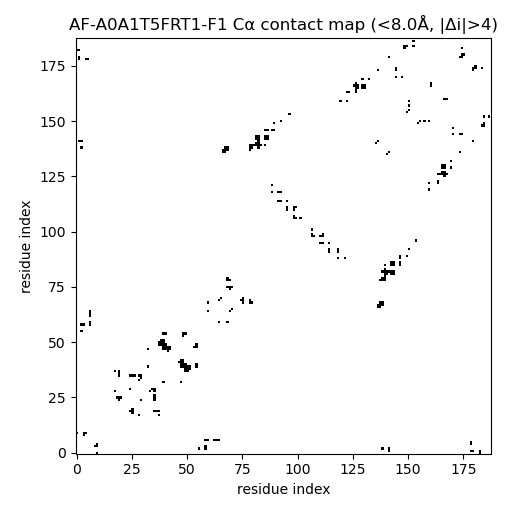1 110 ? 20.529 -0.912 -14.265 1.00 98.25 110 GLU A CA 1
ATOM 874 C C . GLU A 1 110 ? 19.384 -0.609 -13.292 1.00 98.25 110 GLU A C 1
ATOM 876 O O . GLU A 1 110 ? 19.433 -1.011 -12.128 1.00 98.25 110 GLU A O 1
ATOM 881 N N . ILE A 1 111 ? 18.314 0.042 -13.768 1.00 98.00 111 ILE A N 1
ATOM 882 C CA . ILE A 1 111 ? 17.121 0.313 -12.953 1.00 98.00 111 ILE A CA 1
ATOM 883 C C . ILE A 1 111 ? 16.447 -1.000 -12.543 1.00 98.00 111 ILE A C 1
ATOM 885 O O . ILE A 1 111 ? 16.061 -1.154 -11.381 1.00 98.00 111 ILE A O 1
ATOM 889 N N . HIS A 1 112 ? 16.330 -1.965 -13.459 1.00 97.44 112 HIS A N 1
ATOM 890 C CA . HIS A 1 112 ? 15.795 -3.286 -13.133 1.00 97.44 112 HIS A CA 1
ATOM 891 C C . HIS A 1 112 ? 16.613 -4.002 -12.060 1.00 97.44 112 HIS A C 1
ATOM 893 O O . HIS A 1 112 ? 16.033 -4.466 -11.077 1.00 97.44 112 HIS A O 1
ATOM 899 N N . ALA A 1 113 ? 17.939 -4.042 -12.206 1.00 97.44 113 ALA A N 1
ATOM 900 C CA . ALA A 1 113 ? 18.820 -4.649 -11.215 1.00 97.44 113 ALA A CA 1
ATOM 901 C C . ALA A 1 113 ? 18.681 -3.967 -9.843 1.00 97.44 113 ALA A C 1
ATOM 903 O O . ALA A 1 113 ? 18.530 -4.641 -8.822 1.00 97.44 113 ALA A O 1
ATOM 904 N N . ALA A 1 114 ? 18.646 -2.631 -9.810 1.00 98.25 114 ALA A N 1
ATOM 905 C CA . ALA A 1 114 ? 18.511 -1.872 -8.572 1.00 98.25 114 ALA A CA 1
ATOM 906 C C . ALA A 1 114 ? 17.183 -2.148 -7.848 1.00 98.25 114 ALA A C 1
ATOM 908 O O . ALA A 1 114 ? 17.175 -2.339 -6.629 1.00 98.25 114 ALA A O 1
ATOM 909 N N . TYR A 1 115 ? 16.055 -2.183 -8.564 1.00 98.06 115 TYR A N 1
ATOM 910 C CA . TYR A 1 115 ? 14.765 -2.494 -7.944 1.00 98.06 115 TYR A CA 1
ATOM 911 C C . TYR A 1 115 ? 14.643 -3.959 -7.526 1.00 98.06 115 TYR A C 1
ATOM 913 O O . TYR A 1 115 ? 14.079 -4.214 -6.464 1.00 98.06 115 TYR A O 1
ATOM 921 N N . ALA A 1 116 ? 15.218 -4.900 -8.279 1.00 96.31 116 ALA A N 1
ATOM 922 C CA . ALA A 1 116 ? 15.253 -6.306 -7.883 1.00 96.31 116 ALA A CA 1
ATOM 923 C C . ALA A 1 116 ? 15.984 -6.500 -6.543 1.00 96.31 116 ALA A C 1
ATOM 925 O O . ALA A 1 116 ? 15.463 -7.167 -5.648 1.00 96.31 116 ALA A O 1
ATOM 926 N N . ILE A 1 117 ? 17.138 -5.843 -6.360 1.00 97.56 117 ILE A N 1
ATOM 927 C CA . ILE A 1 117 ? 17.889 -5.860 -5.093 1.00 97.56 117 ILE A CA 1
ATOM 928 C C . ILE A 1 117 ? 17.048 -5.274 -3.953 1.00 97.56 117 ILE A C 1
ATOM 930 O O . ILE A 1 117 ? 16.924 -5.892 -2.896 1.00 97.56 117 ILE A O 1
ATOM 934 N N . LYS A 1 118 ? 16.436 -4.100 -4.163 1.00 98.00 118 LYS A N 1
ATOM 935 C CA . LYS A 1 118 ? 15.599 -3.437 -3.147 1.00 98.00 118 LYS A CA 1
ATOM 936 C C . LYS A 1 118 ? 14.393 -4.288 -2.751 1.00 98.00 118 LYS A C 1
ATOM 938 O O . LYS A 1 118 ? 14.117 -4.432 -1.564 1.00 98.00 118 LYS A O 1
ATOM 943 N N . ALA A 1 119 ? 13.695 -4.858 -3.732 1.00 97.38 119 ALA A N 1
ATOM 944 C CA . ALA A 1 119 ? 12.530 -5.699 -3.498 1.00 97.38 119 ALA A CA 1
ATOM 945 C C . ALA A 1 119 ? 12.921 -6.981 -2.748 1.00 97.38 119 ALA A C 1
ATOM 947 O O . ALA A 1 119 ? 12.268 -7.324 -1.767 1.00 97.38 119 ALA A O 1
ATOM 948 N N . SER A 1 120 ? 14.026 -7.636 -3.133 1.00 97.31 120 SER A N 1
ATOM 949 C CA . SER A 1 120 ? 14.548 -8.799 -2.404 1.00 97.31 120 SER A CA 1
ATOM 950 C C . SER A 1 120 ? 14.873 -8.452 -0.952 1.00 97.31 120 SER A C 1
ATOM 952 O O . SER A 1 120 ? 14.385 -9.123 -0.049 1.00 97.31 120 SER A O 1
ATOM 954 N N . ALA A 1 121 ? 15.614 -7.366 -0.712 1.00 98.19 121 ALA A N 1
ATOM 955 C CA . ALA A 1 121 ? 15.981 -6.942 0.638 1.00 98.19 121 ALA A CA 1
ATOM 956 C C . ALA A 1 121 ? 14.753 -6.614 1.509 1.00 98.19 121 ALA A C 1
ATOM 958 O O . ALA A 1 121 ? 14.716 -6.960 2.692 1.00 98.19 121 ALA A O 1
ATOM 959 N N . ALA A 1 122 ? 13.731 -5.974 0.932 1.00 98.31 122 ALA A N 1
ATOM 960 C CA . ALA A 1 122 ? 12.486 -5.685 1.637 1.00 98.31 122 ALA A CA 1
ATOM 961 C C . ALA A 1 122 ? 11.720 -6.968 1.997 1.00 98.31 122 ALA A C 1
ATOM 963 O O . ALA A 1 122 ? 11.262 -7.116 3.130 1.00 98.31 122 ALA A O 1
ATOM 964 N N . LEU A 1 123 ? 11.633 -7.922 1.069 1.00 98.19 123 LEU A N 1
ATOM 965 C CA . LEU A 1 123 ? 10.988 -9.212 1.305 1.00 98.19 123 LEU A CA 1
ATOM 966 C C . LEU A 1 123 ? 11.743 -10.065 2.333 1.00 98.19 123 LEU A C 1
ATOM 968 O O . LEU A 1 123 ? 11.112 -10.695 3.178 1.00 98.19 123 LEU A O 1
ATOM 972 N N . ASP A 1 124 ? 13.077 -10.060 2.307 1.00 97.88 124 ASP A N 1
ATOM 973 C CA . ASP A 1 124 ? 13.905 -10.758 3.298 1.00 97.88 124 ASP A CA 1
ATOM 974 C C . ASP A 1 124 ? 13.677 -10.174 4.697 1.00 97.88 124 ASP A C 1
ATOM 976 O O . ASP A 1 124 ? 13.537 -10.907 5.678 1.00 97.88 124 ASP A O 1
ATOM 980 N N . ARG A 1 125 ? 13.548 -8.844 4.793 1.00 97.62 125 ARG A N 1
ATOM 981 C CA . ARG A 1 125 ? 13.183 -8.185 6.049 1.00 97.62 125 ARG A CA 1
ATOM 982 C C . ARG A 1 125 ? 11.788 -8.593 6.526 1.00 97.62 125 ARG A C 1
ATOM 984 O O . ARG A 1 125 ? 11.622 -8.873 7.714 1.00 97.62 125 ARG A O 1
ATOM 991 N N . LEU A 1 126 ? 10.808 -8.648 5.624 1.00 97.12 126 LEU A N 1
ATOM 992 C CA . LEU A 1 126 ? 9.453 -9.092 5.953 1.00 97.12 126 LEU A CA 1
ATOM 993 C C . LEU A 1 126 ? 9.409 -10.558 6.392 1.00 97.12 126 LEU A C 1
ATOM 995 O O . LEU A 1 126 ? 8.627 -10.877 7.278 1.00 97.12 126 LEU A O 1
ATOM 999 N N . ASP A 1 127 ? 10.247 -11.445 5.845 1.00 97.06 127 ASP A N 1
ATOM 1000 C CA . ASP A 1 127 ? 10.343 -12.837 6.315 1.00 97.06 127 ASP A CA 1
ATOM 1001 C C . ASP A 1 127 ? 10.826 -12.937 7.763 1.00 97.06 127 ASP A C 1
ATOM 1003 O O . ASP A 1 127 ? 10.285 -13.719 8.551 1.00 97.06 127 ASP A O 1
ATOM 1007 N N . VAL A 1 128 ? 11.795 -12.100 8.142 1.00 95.44 128 VAL A N 1
ATOM 1008 C CA . VAL A 1 128 ? 12.239 -11.991 9.536 1.00 95.44 128 VAL A CA 1
ATOM 1009 C C . VAL A 1 128 ? 11.104 -11.472 10.419 1.00 95.44 128 VAL A C 1
ATOM 1011 O O . VAL A 1 128 ? 10.802 -12.082 11.447 1.00 95.44 128 VAL A O 1
ATOM 1014 N N . ASP A 1 129 ? 10.452 -10.381 10.012 1.00 93.12 129 ASP A N 1
ATOM 1015 C CA . ASP A 1 129 ? 9.388 -9.750 10.796 1.00 93.12 129 ASP A CA 1
ATOM 1016 C C . ASP A 1 129 ? 8.151 -10.669 10.924 1.00 93.12 129 ASP A C 1
ATOM 1018 O O . ASP A 1 129 ? 7.560 -10.757 12.006 1.00 93.12 129 ASP A O 1
ATOM 1022 N N . ALA A 1 130 ? 7.822 -11.453 9.888 1.00 91.81 130 ALA A N 1
ATOM 1023 C CA . ALA A 1 130 ? 6.685 -12.378 9.852 1.00 91.81 130 ALA A CA 1
ATOM 1024 C C . ALA A 1 130 ? 6.714 -13.455 10.944 1.00 91.81 130 ALA A C 1
ATOM 1026 O O . ALA A 1 130 ? 5.664 -13.966 11.345 1.00 91.81 130 ALA A O 1
ATOM 1027 N N . ARG A 1 131 ? 7.894 -13.767 11.493 1.00 85.75 131 ARG A N 1
ATOM 1028 C CA . ARG A 1 131 ? 8.041 -14.678 12.644 1.00 85.75 131 ARG A CA 1
ATOM 1029 C C . ARG A 1 131 ? 7.374 -14.137 13.909 1.00 85.75 131 ARG A C 1
ATOM 1031 O O . ARG A 1 131 ? 7.017 -14.914 14.787 1.00 85.75 131 ARG A O 1
ATOM 1038 N N . THR A 1 132 ? 7.194 -12.820 13.990 1.00 85.50 132 THR A N 1
ATOM 1039 C CA . THR A 1 132 ? 6.578 -12.127 15.131 1.00 85.50 132 THR A CA 1
ATOM 1040 C C . THR A 1 132 ? 5.113 -11.751 14.897 1.00 85.50 132 THR A C 1
ATOM 1042 O O . THR A 1 132 ? 4.447 -11.307 15.825 1.00 85.50 132 THR A O 1
ATOM 1045 N N . PHE A 1 133 ? 4.569 -11.978 13.696 1.00 84.50 133 PHE A N 1
ATOM 1046 C CA . PHE A 1 133 ? 3.194 -11.611 13.316 1.00 84.50 133 PHE A CA 1
ATOM 1047 C C . PHE A 1 133 ? 2.110 -12.560 13.874 1.00 84.50 133 PHE A C 1
ATOM 1049 O O . PHE A 1 133 ? 0.995 -12.614 13.357 1.00 84.50 133 PHE A O 1
ATOM 1056 N N . ALA A 1 134 ? 2.409 -13.376 14.889 1.00 70.56 134 ALA A N 1
ATOM 1057 C CA . ALA A 1 134 ? 1.501 -14.430 15.340 1.00 70.56 134 ALA A CA 1
ATOM 1058 C C . ALA A 1 134 ? 0.160 -13.864 15.858 1.00 70.56 134 ALA A C 1
ATOM 1060 O O . ALA A 1 134 ? 0.125 -13.146 16.852 1.00 70.56 134 ALA A O 1
ATOM 1061 N N . GLY A 1 135 ? -0.941 -14.217 15.180 1.00 67.50 135 GLY A N 1
ATOM 1062 C CA . GLY A 1 135 ? -2.316 -13.876 15.574 1.00 67.50 135 GLY A CA 1
ATOM 1063 C C . GLY A 1 135 ? -2.745 -12.427 15.317 1.00 67.50 135 GLY A C 1
ATOM 1064 O O . GLY A 1 135 ? -3.883 -12.085 15.620 1.00 67.50 135 GLY A O 1
ATOM 1065 N N . ALA A 1 136 ? -1.871 -11.585 14.761 1.00 77.56 136 ALA A N 1
ATOM 1066 C CA . ALA A 1 136 ? -2.164 -10.176 14.534 1.00 77.56 136 ALA A CA 1
ATOM 1067 C C . ALA A 1 136 ? -2.720 -9.933 13.120 1.00 77.56 136 ALA A C 1
ATOM 1069 O O . ALA A 1 136 ? -2.156 -10.383 12.121 1.00 77.56 136 ALA A O 1
ATOM 1070 N N . PHE A 1 137 ? -3.823 -9.191 13.046 1.00 94.12 137 PHE A N 1
ATOM 1071 C CA . PHE A 1 137 ? -4.421 -8.691 11.810 1.00 94.12 137 PHE A CA 1
ATOM 1072 C C . PHE A 1 137 ? -4.676 -7.194 11.989 1.00 94.12 137 PHE A C 1
ATOM 1074 O O . PHE A 1 137 ? -5.795 -6.770 12.235 1.00 94.12 137 PHE A O 1
ATOM 1081 N N . ASP A 1 138 ? -3.598 -6.409 11.959 1.00 96.50 138 ASP A N 1
ATOM 1082 C CA . ASP A 1 138 ? -3.638 -4.951 12.138 1.00 96.50 138 ASP A CA 1
ATOM 1083 C C . ASP A 1 138 ? -3.446 -4.193 10.812 1.00 96.50 138 ASP A C 1
ATOM 1085 O O . ASP A 1 138 ? -3.238 -4.797 9.757 1.00 96.50 138 ASP A O 1
ATOM 1089 N N . LEU A 1 139 ? -3.481 -2.859 10.847 1.00 97.81 139 LEU A N 1
ATOM 1090 C CA . LEU A 1 139 ? -3.333 -2.025 9.652 1.00 97.81 139 LEU A CA 1
ATOM 1091 C C . LEU A 1 139 ? -1.991 -2.241 8.921 1.00 97.81 139 LEU A C 1
ATOM 1093 O O . LEU A 1 139 ? -1.943 -2.204 7.691 1.00 97.81 139 LEU A O 1
ATOM 1097 N N . GLY A 1 140 ? -0.915 -2.549 9.649 1.00 97.25 140 GLY A N 1
ATOM 1098 C CA . GLY A 1 140 ? 0.385 -2.888 9.069 1.00 97.25 140 GLY A CA 1
ATOM 1099 C C . GLY A 1 140 ? 0.391 -4.248 8.364 1.00 97.25 140 GLY A C 1
ATOM 1100 O O . GLY A 1 140 ? 0.998 -4.398 7.301 1.00 97.25 140 GLY A O 1
ATOM 1101 N N . HIS A 1 141 ? -0.326 -5.231 8.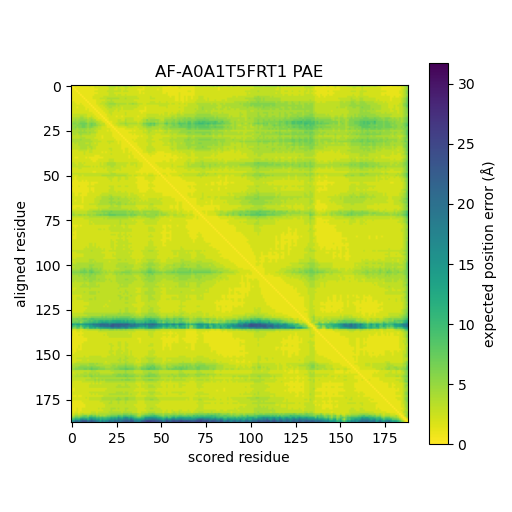912 1.00 97.81 141 HIS A N 1
ATOM 1102 C CA . HIS A 1 141 ? -0.542 -6.530 8.266 1.00 97.81 141 HIS A CA 1
ATOM 1103 C C . HIS A 1 141 ? -1.400 -6.396 7.005 1.00 97.81 141 HIS A C 1
ATOM 1105 O O . HIS A 1 141 ? -1.072 -6.995 5.982 1.00 97.81 141 HIS A O 1
ATOM 1111 N N . ILE A 1 142 ? -2.452 -5.571 7.050 1.00 98.06 142 ILE A N 1
ATOM 1112 C CA . ILE A 1 142 ? -3.300 -5.260 5.890 1.00 98.06 142 ILE A CA 1
ATOM 1113 C C . ILE A 1 142 ? -2.470 -4.634 4.764 1.00 98.06 142 ILE A C 1
ATOM 1115 O O . ILE A 1 142 ? -2.577 -5.071 3.615 1.00 98.06 142 ILE A O 1
ATOM 1119 N N . ALA A 1 143 ? -1.617 -3.658 5.083 1.00 98.31 143 ALA A N 1
ATOM 1120 C CA . ALA A 1 143 ? -0.728 -3.030 4.108 1.00 98.31 143 ALA A CA 1
ATOM 1121 C C . ALA A 1 143 ? 0.272 -4.042 3.521 1.00 98.31 143 ALA A C 1
ATOM 1123 O O . ALA A 1 143 ? 0.398 -4.160 2.302 1.00 98.31 143 ALA A O 1
ATOM 1124 N N . THR A 1 144 ? 0.905 -4.856 4.375 1.00 97.81 144 THR A N 1
ATOM 1125 C CA . THR A 1 144 ? 1.870 -5.885 3.947 1.00 97.81 144 THR A CA 1
ATOM 1126 C C . THR A 1 144 ? 1.215 -6.908 3.020 1.00 97.81 144 THR A C 1
ATOM 1128 O O . THR A 1 144 ? 1.729 -7.189 1.940 1.00 97.81 144 THR A O 1
ATOM 1131 N N . GLY A 1 145 ? 0.053 -7.440 3.398 1.00 97.25 145 GLY A N 1
ATOM 1132 C CA . GLY A 1 145 ? -0.662 -8.422 2.590 1.00 97.25 145 GLY A CA 1
ATOM 1133 C C . GLY A 1 145 ? -1.145 -7.841 1.258 1.00 97.25 145 GLY A C 1
ATOM 1134 O O . GLY A 1 145 ? -1.077 -8.514 0.231 1.00 97.25 145 GLY A O 1
ATOM 1135 N N . SER A 1 146 ? -1.543 -6.566 1.243 1.00 97.62 146 SER A N 1
ATOM 1136 C CA . SER A 1 146 ? -1.905 -5.857 0.008 1.00 97.62 146 SER A CA 1
ATOM 1137 C C . SER A 1 146 ? -0.705 -5.691 -0.934 1.00 97.62 146 SER A C 1
ATOM 1139 O O . SER A 1 146 ? -0.837 -5.908 -2.138 1.00 97.62 146 SER A O 1
ATOM 1141 N N . ALA A 1 147 ? 0.478 -5.371 -0.401 1.00 97.88 147 ALA A N 1
ATOM 1142 C CA . ALA A 1 147 ? 1.700 -5.243 -1.193 1.00 97.88 147 ALA A CA 1
ATOM 1143 C C . ALA A 1 147 ? 2.159 -6.589 -1.788 1.00 97.88 147 ALA A C 1
ATOM 1145 O O . ALA A 1 147 ? 2.526 -6.654 -2.962 1.00 97.88 147 ALA A O 1
ATOM 1146 N N . LEU A 1 148 ? 2.078 -7.682 -1.020 1.00 97.50 148 LEU A N 1
ATOM 1147 C CA . LEU A 1 148 ? 2.400 -9.026 -1.519 1.00 97.50 148 LEU A CA 1
ATOM 1148 C C . LEU A 1 148 ? 1.394 -9.513 -2.572 1.00 97.50 148 LEU A C 1
ATOM 1150 O O . LEU A 1 148 ? 1.801 -10.074 -3.587 1.00 97.50 148 LEU A O 1
ATOM 1154 N N . ALA A 1 149 ? 0.100 -9.220 -2.395 1.00 96.62 149 ALA A N 1
ATOM 1155 C CA . ALA A 1 149 ? -0.914 -9.507 -3.413 1.00 96.62 149 ALA A CA 1
ATOM 1156 C C . ALA A 1 149 ? -0.615 -8.782 -4.737 1.00 96.62 149 ALA A C 1
ATOM 1158 O O . ALA A 1 149 ? -0.848 -9.316 -5.822 1.00 96.62 149 ALA A O 1
ATOM 1159 N N . TYR A 1 150 ? -0.074 -7.562 -4.665 1.00 96.44 150 TYR A N 1
ATOM 1160 C CA . TYR A 1 150 ? 0.343 -6.822 -5.852 1.00 96.44 150 TYR A CA 1
ATOM 1161 C C . TYR A 1 150 ? 1.536 -7.474 -6.565 1.00 96.44 150 TYR A C 1
ATOM 1163 O O . TYR A 1 150 ? 1.560 -7.517 -7.799 1.00 96.44 150 TYR A O 1
ATOM 1171 N N . LEU A 1 151 ? 2.506 -8.000 -5.808 1.00 96.81 151 LEU A N 1
ATOM 1172 C CA . LEU A 1 151 ? 3.620 -8.770 -6.365 1.00 96.81 151 LEU A CA 1
ATOM 1173 C C . LEU A 1 151 ? 3.126 -10.030 -7.076 1.00 96.81 151 LEU A C 1
ATOM 1175 O O . LEU A 1 151 ? 3.514 -10.241 -8.218 1.00 96.81 151 LEU A O 1
ATOM 1179 N N . ASP A 1 152 ? 2.215 -10.798 -6.475 1.00 95.25 152 ASP A N 1
ATOM 1180 C CA . ASP A 1 152 ? 1.613 -11.969 -7.136 1.00 95.25 152 ASP A CA 1
ATOM 1181 C C . ASP A 1 152 ? 0.955 -11.600 -8.469 1.00 95.25 152 ASP A C 1
ATOM 1183 O O . ASP A 1 152 ? 1.095 -12.297 -9.472 1.00 95.25 152 ASP A O 1
ATOM 1187 N N . LEU A 1 153 ? 0.268 -10.458 -8.496 1.00 94.31 153 LEU A N 1
ATOM 1188 C CA . LEU A 1 153 ? -0.466 -10.002 -9.666 1.00 94.31 153 LEU A CA 1
ATOM 1189 C C . LEU A 1 153 ? 0.437 -9.472 -10.795 1.00 94.31 153 LEU A C 1
ATOM 1191 O O . LEU A 1 153 ? 0.072 -9.554 -11.971 1.00 94.31 153 LEU A O 1
ATOM 1195 N N . ARG A 1 154 ? 1.552 -8.811 -10.462 1.00 94.75 154 ARG A N 1
ATOM 1196 C CA . ARG A 1 154 ? 2.346 -8.014 -11.423 1.00 94.75 154 ARG A CA 1
ATOM 1197 C C . ARG A 1 154 ? 3.793 -8.466 -11.589 1.00 94.75 154 ARG A C 1
ATOM 1199 O O . ARG A 1 154 ? 4.444 -8.008 -12.525 1.00 94.75 154 ARG A O 1
ATOM 1206 N N . PHE A 1 155 ? 4.271 -9.334 -10.710 1.00 95.38 155 PHE A N 1
ATOM 1207 C CA . PHE A 1 155 ? 5.623 -9.884 -10.678 1.00 95.38 155 PHE A CA 1
ATOM 1208 C C . PHE A 1 155 ? 5.587 -11.396 -10.388 1.00 95.38 155 PHE A C 1
ATOM 1210 O O . PHE A 1 155 ? 6.291 -11.850 -9.483 1.00 95.38 155 PHE A O 1
ATOM 1217 N N . PRO A 1 156 ? 4.780 -12.197 -11.119 1.00 93.44 156 PRO A N 1
ATOM 1218 C CA . PRO A 1 156 ? 4.704 -13.637 -10.866 1.00 93.44 156 PRO A CA 1
ATOM 1219 C C . PRO A 1 156 ? 6.072 -14.314 -11.036 1.00 93.44 156 PRO A C 1
ATOM 1221 O O . PRO A 1 156 ? 6.413 -15.225 -10.298 1.00 93.44 156 PRO A O 1
ATOM 1224 N N . ASP A 1 157 ? 6.905 -13.789 -11.935 1.00 93.69 157 ASP A N 1
ATOM 1225 C CA . ASP A 1 157 ? 8.266 -14.250 -12.205 1.00 93.69 157 ASP A CA 1
ATOM 1226 C C . ASP A 1 157 ? 9.258 -14.031 -11.052 1.00 93.69 157 ASP A C 1
ATOM 1228 O O . ASP A 1 157 ? 10.329 -14.633 -11.045 1.00 93.69 157 ASP A O 1
ATOM 1232 N N . MET A 1 158 ? 8.927 -13.181 -10.075 1.00 92.94 158 MET A N 1
ATOM 1233 C CA . MET A 1 158 ? 9.795 -12.936 -8.922 1.00 92.94 158 MET A CA 1
ATOM 1234 C C . MET A 1 158 ? 9.788 -14.107 -7.932 1.00 92.94 158 MET A C 1
ATOM 1236 O O . MET A 1 158 ? 10.708 -14.204 -7.120 1.00 92.94 158 MET A O 1
ATOM 1240 N N . GLU A 1 159 ? 8.756 -14.964 -7.966 1.00 93.12 159 GLU A N 1
ATOM 1241 C CA . GLU A 1 159 ? 8.632 -16.133 -7.086 1.00 93.12 159 GLU A CA 1
ATOM 1242 C C . GLU A 1 159 ? 8.939 -15.776 -5.619 1.00 93.12 159 GLU A C 1
ATOM 1244 O O . GLU A 1 159 ? 9.695 -16.458 -4.928 1.00 93.12 159 GLU A O 1
ATOM 1249 N N . TRP A 1 160 ? 8.385 -14.656 -5.127 1.00 96.75 160 TRP A N 1
ATOM 1250 C CA . TRP A 1 160 ? 8.849 -14.003 -3.892 1.00 96.75 160 TRP A CA 1
ATOM 1251 C C . TRP A 1 160 ? 8.799 -14.901 -2.645 1.00 96.75 160 TRP A C 1
ATOM 1253 O O . TRP A 1 160 ? 9.503 -14.638 -1.669 1.00 96.75 160 TRP A O 1
ATOM 1263 N N . ARG A 1 161 ? 8.001 -15.974 -2.672 1.00 97.25 161 ARG A N 1
ATOM 1264 C CA . ARG A 1 161 ? 7.911 -16.987 -1.610 1.00 97.25 161 ARG A CA 1
ATOM 1265 C C . ARG A 1 161 ? 9.173 -17.852 -1.500 1.00 97.25 161 ARG A C 1
ATOM 1267 O O . ARG A 1 161 ? 9.436 -18.390 -0.424 1.00 97.25 161 ARG A O 1
ATOM 1274 N N . HIS A 1 162 ? 9.948 -18.006 -2.574 1.00 96.44 162 HIS A N 1
ATOM 1275 C CA . HIS A 1 162 ? 11.158 -18.824 -2.584 1.00 96.44 162 HIS A CA 1
ATOM 1276 C C . HIS A 1 162 ? 12.182 -18.297 -1.568 1.00 96.44 162 HIS A C 1
ATOM 1278 O O . HIS A 1 162 ? 12.504 -17.111 -1.548 1.00 96.44 162 HIS A O 1
ATOM 1284 N N . GLY A 1 163 ? 12.664 -19.178 -0.685 1.00 96.00 163 GLY A N 1
ATOM 1285 C CA . GLY A 1 163 ? 13.591 -18.825 0.398 1.00 96.00 163 GLY A CA 1
ATOM 1286 C C . GLY A 1 163 ? 12.967 -18.069 1.583 1.00 96.00 163 GLY A C 1
ATOM 1287 O O . GLY A 1 163 ? 13.651 -17.861 2.580 1.00 96.00 163 GLY A O 1
ATOM 1288 N N . ARG A 1 164 ? 11.676 -17.710 1.524 1.00 97.12 164 ARG A N 1
ATOM 1289 C CA . ARG A 1 164 ? 10.973 -16.875 2.520 1.00 97.12 164 ARG A CA 1
ATOM 1290 C C . ARG A 1 164 ? 9.803 -17.618 3.154 1.00 97.12 164 ARG A C 1
ATOM 1292 O O . ARG A 1 164 ? 8.635 -17.238 3.037 1.00 97.12 164 ARG A O 1
ATOM 1299 N N . ASN A 1 165 ? 10.121 -18.743 3.792 1.00 95.12 165 ASN A N 1
ATOM 1300 C CA . ASN A 1 165 ? 9.129 -19.678 4.327 1.00 95.12 165 ASN A CA 1
ATOM 1301 C C . ASN A 1 165 ? 8.233 -19.056 5.411 1.00 95.12 165 ASN A C 1
ATOM 1303 O O . ASN A 1 165 ? 7.056 -19.409 5.502 1.00 95.12 165 ASN A O 1
ATOM 1307 N N . GLY A 1 166 ? 8.770 -18.144 6.229 1.00 94.25 166 GLY A N 1
ATOM 1308 C CA . GLY A 1 166 ? 8.019 -17.468 7.285 1.00 94.25 166 GLY A CA 1
ATOM 1309 C C . GLY A 1 166 ? 6.980 -16.516 6.703 1.00 94.25 166 GLY A C 1
ATOM 1310 O O . GLY A 1 166 ? 5.802 -16.590 7.062 1.00 94.25 166 GLY A O 1
ATOM 1311 N N . LEU A 1 167 ? 7.397 -15.691 5.742 1.00 96.62 167 LEU A N 1
ATOM 1312 C CA . LEU A 1 167 ? 6.516 -14.770 5.032 1.00 96.62 167 LEU A CA 1
ATOM 1313 C C . LEU A 1 167 ? 5.456 -15.520 4.227 1.00 96.62 167 LEU A C 1
ATOM 1315 O O . LEU A 1 167 ? 4.278 -15.183 4.304 1.00 96.62 167 LEU A O 1
ATOM 1319 N N . ALA A 1 168 ? 5.850 -16.572 3.506 1.00 96.38 168 ALA A N 1
ATOM 1320 C CA . ALA A 1 168 ? 4.929 -17.392 2.725 1.00 96.38 168 ALA A CA 1
ATOM 1321 C C . ALA A 1 168 ? 3.870 -18.067 3.613 1.00 96.38 168 ALA A C 1
ATOM 1323 O O . ALA A 1 168 ? 2.684 -18.072 3.280 1.00 96.38 168 ALA A O 1
ATOM 1324 N N . ALA A 1 169 ? 4.270 -18.609 4.769 1.00 94.50 169 ALA A N 1
ATOM 1325 C CA . ALA A 1 169 ? 3.337 -19.205 5.720 1.00 94.50 169 ALA A CA 1
ATOM 1326 C C . ALA A 1 169 ? 2.400 -18.166 6.350 1.00 94.50 169 ALA A C 1
ATOM 1328 O O . ALA A 1 169 ? 1.211 -18.441 6.516 1.00 94.50 169 ALA A O 1
ATOM 1329 N N . TRP A 1 170 ? 2.914 -16.979 6.684 1.00 96.50 170 TRP A N 1
ATOM 1330 C CA . TRP A 1 170 ? 2.090 -15.877 7.166 1.00 96.50 170 TRP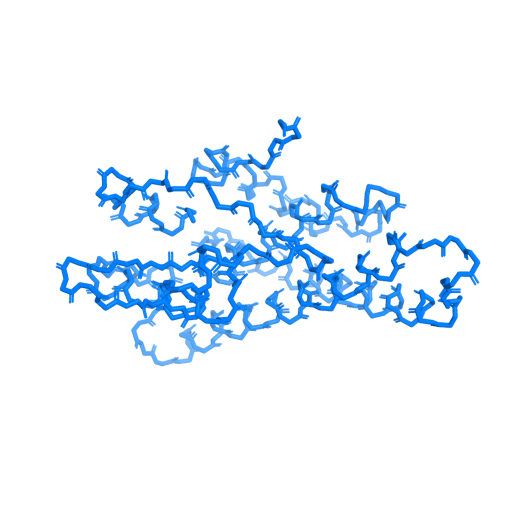 A CA 1
ATOM 1331 C C . TRP A 1 170 ? 1.077 -15.425 6.110 1.00 96.50 170 TRP A C 1
ATOM 1333 O O . TRP A 1 170 ? -0.106 -15.317 6.427 1.00 96.50 170 TRP A O 1
ATOM 1343 N N . TYR A 1 171 ? 1.510 -15.247 4.861 1.00 96.25 171 TYR A N 1
ATOM 1344 C CA . TYR A 1 171 ? 0.654 -14.745 3.793 1.00 96.25 171 TYR A CA 1
ATOM 1345 C C . TYR A 1 171 ? -0.513 -15.687 3.485 1.00 96.25 171 TYR A C 1
ATOM 1347 O O . TYR A 1 171 ? -1.632 -15.217 3.327 1.00 96.25 171 TYR A O 1
ATOM 1355 N N . ARG A 1 172 ? -0.304 -17.012 3.526 1.00 95.00 172 ARG A N 1
ATOM 1356 C CA . ARG A 1 172 ? -1.414 -17.979 3.405 1.00 95.00 172 ARG A CA 1
ATOM 1357 C C . ARG A 1 172 ? -2.520 -17.725 4.435 1.00 95.00 172 ARG A C 1
ATOM 1359 O O . ARG A 1 172 ? -3.689 -17.676 4.082 1.00 95.00 172 ARG A O 1
ATOM 1366 N N . ARG A 1 173 ? -2.150 -17.483 5.698 1.00 94.62 173 ARG A N 1
ATOM 1367 C CA . ARG A 1 173 ? -3.123 -17.159 6.758 1.00 94.62 173 ARG A CA 1
ATOM 1368 C C . ARG A 1 173 ? -3.782 -15.799 6.544 1.00 94.62 173 ARG A C 1
ATOM 1370 O O . ARG A 1 173 ? -4.956 -15.643 6.854 1.00 94.62 173 ARG A O 1
ATOM 1377 N N . PHE A 1 174 ? -3.030 -14.821 6.035 1.00 95.44 174 PHE A N 1
ATOM 1378 C CA . PHE A 1 174 ? -3.580 -13.518 5.671 1.00 95.44 174 PHE A CA 1
ATOM 1379 C C . PHE A 1 174 ? -4.653 -13.656 4.585 1.00 95.44 174 PHE A C 1
ATOM 1381 O O . PHE A 1 174 ? -5.739 -13.110 4.740 1.00 95.44 174 PHE A O 1
ATOM 1388 N N . GLU A 1 175 ? -4.381 -14.417 3.523 1.00 95.12 175 GLU A N 1
ATOM 1389 C CA . GLU A 1 175 ? -5.332 -14.651 2.431 1.00 95.12 175 GLU A CA 1
ATOM 1390 C C . GLU A 1 175 ? -6.608 -15.376 2.877 1.00 95.12 175 GLU A C 1
ATOM 1392 O O . GLU A 1 175 ? -7.674 -15.157 2.299 1.00 95.12 175 GLU A O 1
ATOM 1397 N N . ASP A 1 176 ? -6.514 -16.209 3.913 1.00 95.00 176 ASP A N 1
ATOM 1398 C CA . ASP A 1 176 ? -7.663 -16.904 4.495 1.00 95.00 176 ASP A CA 1
ATOM 1399 C C . ASP A 1 176 ? -8.554 -15.986 5.350 1.00 95.00 176 ASP A C 1
ATOM 1401 O O . ASP A 1 176 ? -9.713 -16.332 5.618 1.00 95.00 176 ASP A O 1
ATOM 1405 N N . HIS A 1 177 ? -8.060 -14.805 5.751 1.00 96.50 177 HIS A N 1
ATOM 1406 C CA . HIS A 1 177 ? -8.836 -13.844 6.530 1.00 96.50 177 HIS A CA 1
ATOM 1407 C C . HIS A 1 177 ? -10.070 -13.371 5.736 1.00 96.50 177 HIS A C 1
ATOM 1409 O O . HIS A 1 177 ? -9.929 -13.001 4.565 1.00 96.50 177 HIS A O 1
ATOM 1415 N N . PRO A 1 178 ? -11.283 -13.324 6.331 1.00 96.94 178 PRO A N 1
ATOM 1416 C CA . PRO A 1 178 ? -12.516 -13.052 5.587 1.00 96.94 178 PRO A CA 1
ATOM 1417 C C . PRO A 1 178 ? -12.482 -11.782 4.728 1.00 96.94 178 PRO A C 1
ATOM 1419 O O . PRO A 1 178 ? -12.888 -11.816 3.566 1.00 96.94 178 PRO A O 1
ATOM 1422 N N . SER A 1 179 ? -11.966 -10.678 5.274 1.00 97.50 179 SER A N 1
ATOM 1423 C CA . SER A 1 179 ? -11.861 -9.398 4.567 1.00 97.50 179 SER A CA 1
ATOM 1424 C C . SER A 1 179 ? -10.813 -9.407 3.455 1.00 97.50 179 SER A C 1
ATOM 1426 O O . SER A 1 179 ? -11.077 -8.855 2.391 1.00 97.50 179 SER A O 1
ATOM 1428 N N . ALA A 1 180 ? -9.671 -10.073 3.652 1.00 96.81 180 ALA A N 1
ATOM 1429 C CA . ALA A 1 180 ? -8.649 -10.228 2.620 1.00 96.81 180 ALA A CA 1
ATOM 1430 C C . ALA A 1 180 ? -9.170 -11.083 1.456 1.00 96.81 180 ALA A C 1
ATOM 1432 O O . ALA A 1 180 ? -9.109 -10.655 0.301 1.00 96.81 180 ALA A O 1
ATOM 1433 N N . ARG A 1 181 ? -9.781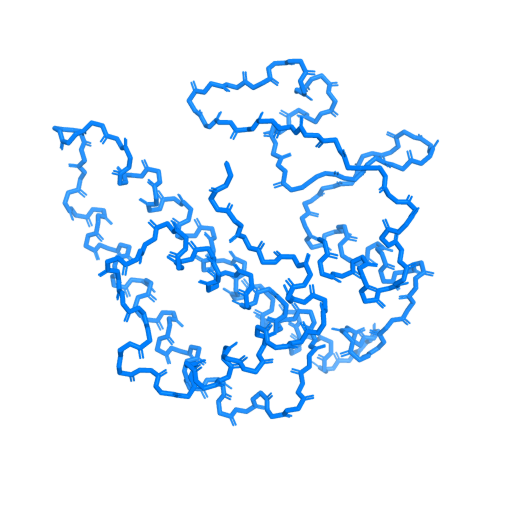 -12.237 1.764 1.00 96.50 181 ARG A N 1
ATOM 1434 C CA . ARG A 1 181 ? -10.393 -13.141 0.781 1.00 96.50 181 ARG A CA 1
ATOM 1435 C C . ARG A 1 181 ? -11.471 -12.450 -0.049 1.00 96.50 181 ARG A C 1
ATOM 1437 O O . ARG A 1 181 ? -11.502 -12.612 -1.265 1.00 96.50 181 ARG A O 1
ATOM 1444 N N . ALA A 1 182 ? -12.330 -11.658 0.594 1.00 96.12 182 ALA A N 1
ATOM 1445 C CA . ALA A 1 182 ? -13.394 -10.905 -0.072 1.00 96.12 182 ALA A CA 1
ATOM 1446 C C . ALA A 1 182 ? -12.875 -9.811 -1.025 1.00 96.12 182 ALA A C 1
ATOM 1448 O O . ALA A 1 182 ? -13.641 -9.282 -1.829 1.00 96.12 182 ALA A O 1
ATOM 1449 N N . THR A 1 183 ? -11.591 -9.456 -0.935 1.00 95.25 183 THR A N 1
ATOM 1450 C CA . THR A 1 183 ? -10.959 -8.407 -1.748 1.00 95.25 183 THR A CA 1
ATOM 1451 C C . THR A 1 183 ? -9.789 -8.914 -2.581 1.00 95.25 183 THR A C 1
ATOM 1453 O O . THR A 1 183 ? -8.956 -8.112 -3.005 1.00 95.25 183 THR A O 1
ATOM 1456 N N . ARG A 1 184 ? -9.686 -10.232 -2.793 1.00 91.88 184 ARG A N 1
ATOM 1457 C CA . ARG A 1 184 ? -8.613 -10.821 -3.597 1.00 91.88 184 ARG A CA 1
ATOM 1458 C C . ARG A 1 184 ? -8.594 -10.179 -4.987 1.00 91.88 184 ARG A C 1
ATOM 1460 O O . ARG A 1 184 ? -9.636 -10.015 -5.616 1.00 91.88 184 ARG A O 1
ATOM 1467 N N . LEU A 1 185 ? -7.399 -9.813 -5.449 1.00 85.00 185 LEU A N 1
ATOM 1468 C CA . LEU A 1 185 ? -7.208 -9.245 -6.778 1.00 85.00 185 LEU A CA 1
ATOM 1469 C C . LEU A 1 185 ? -7.490 -10.323 -7.829 1.00 85.00 185 LEU A C 1
ATOM 1471 O O . LEU A 1 185 ? -6.812 -11.349 -7.863 1.00 85.00 185 LEU A O 1
ATOM 1475 N N . THR A 1 186 ? -8.479 -10.081 -8.680 1.00 74.56 186 THR A N 1
ATOM 1476 C CA . THR A 1 186 ? -8.772 -10.891 -9.863 1.00 74.56 186 THR A CA 1
ATOM 1477 C C . THR A 1 186 ? -8.216 -10.200 -11.106 1.00 74.56 186 THR A C 1
ATOM 1479 O O . THR A 1 186 ? -8.167 -8.969 -11.195 1.00 74.56 186 THR A O 1
ATOM 1482 N N . LEU A 1 187 ? -7.731 -10.997 -12.057 1.00 59.19 187 LEU A N 1
ATOM 1483 C CA . LEU A 1 187 ? -7.468 -10.536 -13.418 1.00 59.19 187 LEU A CA 1
ATOM 1484 C C . LEU A 1 187 ? -8.803 -10.570 -14.170 1.00 59.19 187 LEU A C 1
ATOM 1486 O O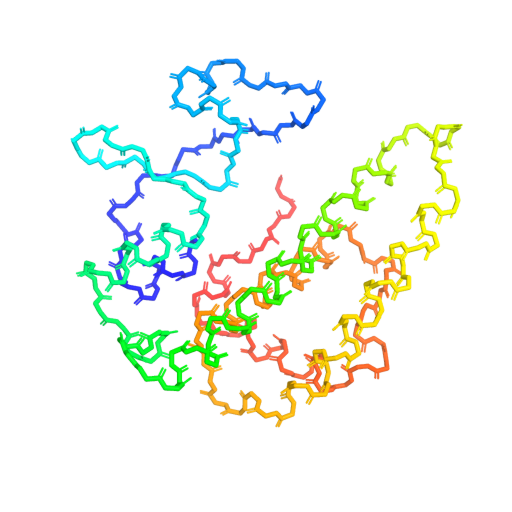 . LEU A 1 187 ? -9.045 -11.507 -14.924 1.00 59.19 187 LEU A O 1
ATOM 1490 N N . ASP A 1 188 ? -9.670 -9.595 -13.900 1.00 45.81 188 ASP A N 1
ATOM 1491 C CA . ASP A 1 188 ? -10.863 -9.334 -14.720 1.00 45.81 188 ASP A CA 1
ATOM 1492 C C . ASP A 1 188 ? -10.549 -8.301 -15.815 1.00 45.81 188 ASP A C 1
ATOM 1494 O O . ASP A 1 188 ? -9.876 -7.282 -15.507 1.00 45.81 188 ASP A O 1
#

Organism: NCBI:txid439228

Radius of gyration: 17.46 Å; Cα contacts (8 Å, |Δi|>4): 168; chains: 1; bounding box: 43×37×49 Å

Mean predicted aligned error: 3.26 Å

Sequence (188 aa):
MIVLIECGLAGQVEKIRTPVDRRRPNVAYMQQNPLGTIPALRLSDETLLFDSPLICDYLLTLRPRPDLLPSAGRQRFDVLRRQAFADAMLDAILLWRQERIRPAAEQSAEIHAAYAIKASAALDRLDVDARTFAGAFDLGHIATGSALAYLDLRFPDMEWRHGRNGLAAWYRRFEDHPSARATRLTLD

Secondary structure (DSSP, 8-state):
-HHHHHTT-GGG---------SSS--HHHHTT-TT--S--EE-TTSPEE-SHHHHHHHHHHHS--TTTS-SSHHHHHHHHHHHHHHHHHHHHHHHHHHHHTS-GGG--HHHHHHHHHHHHHHHHHHHHHHTT-TT---HHHHHHHHHHHHHHHH-GGG-TTTT-HHHHHHHHHHHHSHHHHTTPPP--

Solvent-accessible surface area (backbone atoms only — not comparable to full-atom values): 10982 Å² total; per-residue (Å²): 107,47,68,35,47,73,55,70,41,50,91,79,55,89,84,77,94,73,80,68,42,97,91,56,74,42,64,77,57,27,77,77,40,80,83,56,66,81,66,66,49,74,46,98,84,69,50,74,40,61,49,62,70,54,44,52,53,54,53,36,71,79,38,75,42,60,76,40,52,38,92,61,67,70,67,24,52,56,34,50,51,41,22,52,52,22,49,54,50,37,53,54,50,51,55,46,48,58,48,72,70,42,61,76,92,74,48,54,68,66,60,51,53,54,45,51,54,51,52,50,54,51,51,55,50,44,22,61,53,36,70,71,48,75,95,63,76,26,50,15,50,52,34,37,54,52,36,51,52,48,38,59,75,75,41,61,88,63,48,76,52,66,98,23,64,44,32,44,56,45,46,56,56,50,50,66,35,70,44,46,48,76,61,58,88,72,97,124

InterPro domains:
  IPR004045 Glutathione S-transferase, N-terminal [PF13409] (2-59)
  IPR004045 Glutathione S-transferase, N-terminal [PS50404] (1-67)
  IPR036249 Thioredoxin-like superfamily [SSF52833] (3-76)
  IPR036282 Glutathione S-transferase, C-terminal domain superfamily [SSF47616] (58-183)